Protein AF-A0A945CQQ1-F1 (afdb_monomer)

Mean predicted aligned error: 11.69 Å

Sequence (333 aa):
MLIALGGLFFISFFLCPADAQIVDIVPKFNDESRLVVLPVFFVPQDTDFTQEELRDAGELLRSHIGIAQAHYRTLLETDTFAAADKTDNEYRAQNANAYYAEIDPSEETDSAHRILKELFAWNSDDRVNSHFIYLTIYVRPSKNYEKGMELFGSGRPFNGVPNSGGGYVEMEYSSLTADHPYPFQSTLVHELGHAFGLAHVDCHGYDMDSNDSIMSYDLSHHSNGLEQSANPGSFAPEDYFTLSLNKRAFPDFEFADESHNPTAKPLDDVQKCFINPFSTFVGEFAHISGTGRVKEWRLGRRPGLSV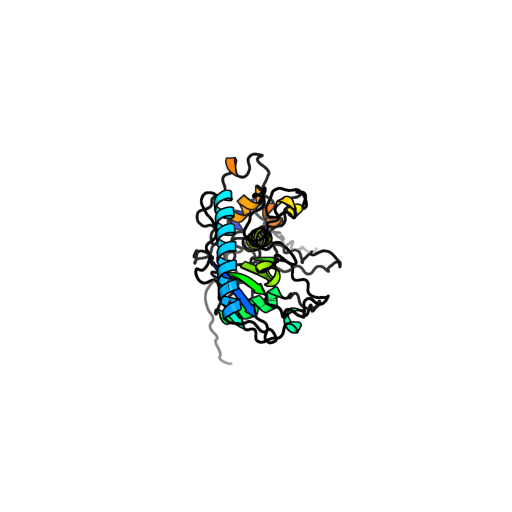APRFLWECLNSPSLSWFPSPATSIRT

pLDDT: mean 77.97, std 26.12, range [23.44, 98.88]

Radius of gyration: 23.39 Å; Cα contacts (8 Å, |Δi|>4): 565; chains: 1; bounding box: 96×53×70 Å

Secondary structure (DSSP, 8-state):
--------------PPPTT--HHHHS---S--PPPEEEEEEEE-TT----HHHHHHHHHHHHHHHHHHHHHHHHHHSS---EE-S---EEEE-SS-HHHHH---TTSS--HHHHHHHHHHHHHT--TTT--EEEEEEE---TT---TT-----EEEESSSSTTSS-EEEEEEHHHHHH--SS-HHHHHHHHHHHHHTPPPGGGGT--TTT-SBTTS--GGG--BTTBPPSS--B--HHHHHHHHH-TTT-TT----HHHH-TT----TTGGGGPPPPPPGGG-PPP--TTSPEEEPP--PPPTTS--PPPPEEE-------------------

Solvent-accessible surface area (backbone atoms only — not comparable to full-atom values): 19401 Å² total; per-residue (Å²): 137,87,84,79,86,81,77,84,78,79,78,78,79,77,71,74,72,96,70,75,49,74,77,55,59,45,48,72,62,96,72,67,62,63,30,26,39,37,37,30,39,38,30,26,56,76,34,87,78,53,74,65,57,44,47,57,50,15,54,53,49,47,53,44,50,52,52,41,37,51,50,44,25,65,76,58,67,66,27,43,66,46,63,50,94,64,39,59,39,74,44,78,40,93,49,41,60,69,68,51,68,50,74,47,90,90,49,89,44,54,43,66,46,58,50,51,38,50,52,23,63,72,68,76,47,47,56,69,78,30,51,37,25,40,39,31,33,42,46,72,46,92,86,63,83,52,94,87,68,82,77,63,76,43,37,31,16,34,57,9,50,33,42,34,36,26,20,38,28,40,37,45,43,49,12,72,76,67,39,40,96,45,36,34,44,38,47,50,47,30,23,49,40,18,21,49,28,45,47,54,39,49,77,79,71,44,58,42,62,74,34,58,28,45,48,31,65,28,71,62,26,52,23,58,68,92,42,75,28,99,44,61,51,48,73,45,48,68,44,47,48,47,45,37,57,9,40,30,48,25,69,66,32,76,70,47,59,75,80,52,31,73,82,68,69,87,68,91,60,55,76,80,43,45,42,72,43,62,52,62,89,55,45,74,82,75,86,52,67,76,39,38,59,85,46,86,47,93,65,86,79,71,91,89,61,100,66,75,68,66,70,55,78,46,74,72,90,74,95,76,85,86,85,86,80,86,81,91,80,89,82,88,134

Nearest PDB structures (foldseek):
  6z2p-assembly1_A  TM=5.101E-01  e=1.140E-04  Akkermansia muciniphila ATCC BAA-835
  7wr0-assembly1_A  TM=3.592E-01  e=6.837E+00  Homo sapiens

Foldseek 3Di:
DDDDDDDDDPPPPPDDPPDCDPLLAFFDDPDLAAAAAEAEEEAEQPGDDDPVNLVVLLVLVVLLVVLLQVVQCVQQVFGGFHYDPGRSHYDYDPHHPVVQLDDDVVDPDHSQLVVLLVVCVVVVHALAAASYAYAYAYEDHPVPPDPRDDDDWAKARAALAAQGGFIYIYDYPCCSVPVPPHNPNLSVSQRVLRRRFDFACVLVVDDQQDAQASSHVPCQLGADRSGTGPRVGHHALLSLVRNCSNCSGTVRGHRDCVPRPVVPDDNRCSSQRRGHHRDCSSHDDDPRPSWADWDFDDDDDDPDDPDDGGTDTDDDDDDDPDDDDDDDDDDDD

Structure (mmCIF, N/CA/C/O backbone):
data_AF-A0A945CQQ1-F1
#
_entry.id   AF-A0A945CQQ1-F1
#
loop_
_atom_site.group_PDB
_atom_site.id
_atom_site.type_symbol
_atom_site.label_atom_id
_atom_site.label_alt_id
_atom_site.label_comp_id
_atom_site.label_asym_id
_atom_site.label_entity_id
_atom_site.label_seq_id
_atom_site.pdbx_PDB_ins_code
_atom_site.Cartn_x
_atom_site.Cartn_y
_atom_site.Cartn_z
_atom_site.occupancy
_atom_site.B_iso_or_equiv
_atom_site.auth_seq_id
_atom_site.auth_comp_id
_atom_site.auth_asym_id
_atom_site.auth_atom_id
_atom_site.pdbx_PDB_model_num
ATOM 1 N N . MET A 1 1 ? 73.181 -6.486 24.348 1.00 35.12 1 MET A N 1
ATOM 2 C CA . MET A 1 1 ? 72.681 -6.475 22.959 1.00 35.12 1 MET A CA 1
ATOM 3 C C . MET A 1 1 ? 71.366 -7.242 22.965 1.00 35.12 1 MET A C 1
ATOM 5 O O . MET A 1 1 ? 71.394 -8.458 23.086 1.00 35.12 1 MET A O 1
ATOM 9 N N . LEU A 1 2 ? 70.239 -6.525 23.041 1.00 27.27 2 LEU A N 1
ATOM 10 C CA . LEU A 1 2 ? 68.889 -7.099 23.102 1.00 27.27 2 LEU A CA 1
ATOM 11 C C . LEU A 1 2 ? 68.492 -7.612 21.711 1.00 27.27 2 LEU A C 1
ATOM 13 O O . LEU A 1 2 ? 68.600 -6.867 20.741 1.00 27.27 2 LEU A O 1
ATOM 17 N N . ILE A 1 3 ? 68.013 -8.852 21.628 1.00 30.64 3 ILE A N 1
ATOM 18 C CA . ILE A 1 3 ? 67.380 -9.404 20.427 1.00 30.64 3 ILE A CA 1
ATOM 19 C C . ILE A 1 3 ? 65.873 -9.191 20.584 1.00 30.64 3 ILE A C 1
ATOM 21 O O . ILE A 1 3 ? 65.252 -9.756 21.482 1.00 30.64 3 ILE A O 1
ATOM 25 N N . ALA A 1 4 ? 65.308 -8.323 19.747 1.00 29.38 4 ALA A N 1
ATOM 26 C CA . ALA A 1 4 ? 63.879 -8.055 19.682 1.00 29.38 4 ALA A CA 1
ATOM 27 C C . ALA A 1 4 ? 63.169 -9.154 18.874 1.00 29.38 4 ALA A C 1
ATOM 29 O O . ALA A 1 4 ? 63.526 -9.426 17.728 1.00 29.38 4 ALA A O 1
ATOM 30 N N . LEU A 1 5 ? 62.154 -9.770 19.481 1.00 34.09 5 LEU A N 1
ATOM 31 C CA . LEU A 1 5 ? 61.174 -10.635 18.825 1.00 34.09 5 LEU A CA 1
ATOM 32 C C . LEU A 1 5 ? 60.220 -9.760 17.996 1.00 34.09 5 LEU A C 1
ATOM 34 O O . LEU A 1 5 ? 59.325 -9.121 18.542 1.00 34.09 5 LEU A O 1
ATOM 38 N N . GLY A 1 6 ? 60.429 -9.712 16.680 1.00 27.70 6 GLY A N 1
ATOM 39 C CA . GLY A 1 6 ? 59.493 -9.105 15.735 1.00 27.70 6 GLY A CA 1
ATOM 40 C C . GLY A 1 6 ? 58.373 -10.083 15.392 1.00 27.70 6 GLY A C 1
ATOM 41 O O . GLY A 1 6 ? 58.557 -10.961 14.553 1.00 27.70 6 GLY A O 1
ATOM 42 N N . GLY A 1 7 ? 57.222 -9.947 16.052 1.00 29.72 7 GLY A N 1
ATOM 43 C CA . GLY A 1 7 ? 55.993 -10.629 15.658 1.00 29.72 7 GLY A CA 1
ATOM 44 C C . GLY A 1 7 ? 55.472 -10.063 14.336 1.00 29.72 7 GLY A C 1
ATOM 45 O O . GLY A 1 7 ? 55.196 -8.868 14.239 1.00 29.72 7 GLY A O 1
ATOM 46 N N . LEU A 1 8 ? 55.338 -10.919 13.321 1.00 30.30 8 LEU A N 1
ATOM 47 C CA . LEU A 1 8 ? 54.587 -10.605 12.110 1.00 30.30 8 LEU A CA 1
ATOM 48 C C . LEU A 1 8 ? 53.100 -10.485 12.471 1.00 30.30 8 LEU A C 1
ATOM 50 O O . LEU A 1 8 ? 52.420 -11.487 12.683 1.00 30.30 8 LEU A O 1
ATOM 54 N N . PHE A 1 9 ? 52.589 -9.256 12.511 1.00 28.38 9 PHE A N 1
ATOM 55 C CA . PHE A 1 9 ? 51.159 -9.003 12.390 1.00 28.38 9 PHE A CA 1
ATOM 56 C C . PHE A 1 9 ? 50.743 -9.299 10.944 1.00 28.38 9 PHE A C 1
ATOM 58 O O . PHE A 1 9 ? 50.959 -8.485 10.048 1.00 28.38 9 PHE A O 1
ATOM 65 N N . PHE A 1 10 ? 50.142 -10.464 10.707 1.00 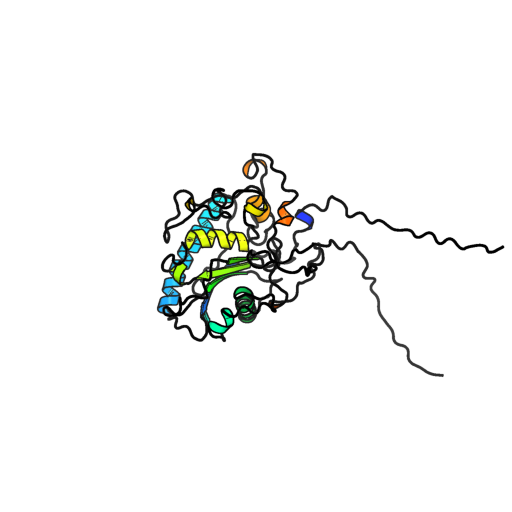26.94 10 PHE A N 1
ATOM 66 C CA . PHE A 1 10 ? 49.324 -10.671 9.516 1.00 26.94 10 PHE A CA 1
ATOM 67 C C . PHE A 1 10 ? 48.027 -9.879 9.696 1.00 26.94 10 PHE A C 1
ATOM 69 O O . PHE A 1 10 ? 47.063 -10.363 10.287 1.00 26.94 10 PHE A O 1
ATOM 76 N N . ILE A 1 11 ? 48.003 -8.641 9.202 1.00 27.98 11 ILE A N 1
ATOM 77 C CA . ILE A 1 11 ? 46.744 -7.945 8.935 1.00 27.98 11 ILE A CA 1
ATOM 78 C C . ILE A 1 11 ? 46.139 -8.648 7.721 1.00 27.98 11 ILE A C 1
ATOM 80 O O . ILE A 1 11 ? 46.520 -8.387 6.582 1.00 27.98 11 ILE A O 1
ATOM 84 N N . SER A 1 12 ? 45.238 -9.597 7.971 1.00 25.27 12 SER A N 1
ATOM 85 C CA . SER A 1 12 ? 44.385 -10.135 6.916 1.00 25.27 12 SER A CA 1
ATOM 86 C C . SER A 1 12 ? 43.401 -9.038 6.525 1.00 25.27 12 SER A C 1
ATOM 88 O O . SER A 1 12 ? 42.388 -8.837 7.191 1.00 25.27 12 SER A O 1
ATOM 90 N N . PHE A 1 13 ? 43.713 -8.300 5.461 1.00 26.33 13 PHE A N 1
ATOM 91 C CA . PHE A 1 13 ? 42.703 -7.559 4.718 1.00 26.33 13 PHE A CA 1
ATOM 92 C C . PHE A 1 13 ? 41.807 -8.591 4.031 1.00 26.33 13 PHE A C 1
ATOM 94 O O . PHE A 1 13 ? 42.088 -9.028 2.918 1.00 26.33 13 PHE A O 1
ATOM 101 N N . PHE A 1 14 ? 40.741 -9.016 4.706 1.00 28.33 14 PHE A N 1
ATOM 102 C CA . PHE A 1 14 ? 39.614 -9.610 4.004 1.00 28.33 14 PHE A CA 1
ATOM 103 C C . PHE A 1 14 ? 38.892 -8.469 3.295 1.00 28.33 14 PHE A C 1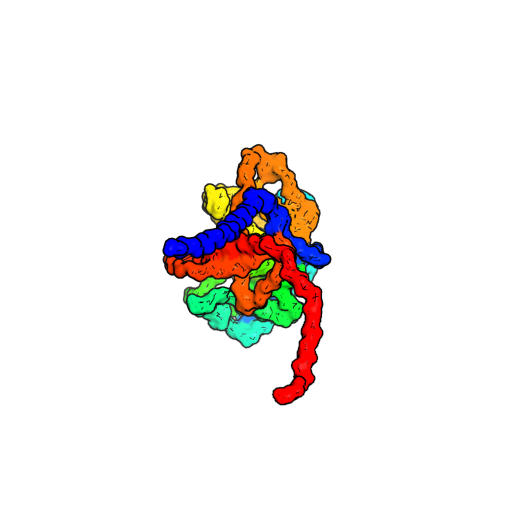
ATOM 105 O O . PHE A 1 14 ? 38.061 -7.772 3.873 1.00 28.33 14 PHE A O 1
ATOM 112 N N . LEU A 1 15 ? 39.297 -8.237 2.047 1.00 28.78 15 LEU A N 1
ATOM 113 C CA . LEU A 1 15 ? 38.503 -7.492 1.085 1.00 28.78 15 LEU A CA 1
ATOM 114 C C . LEU A 1 15 ? 37.118 -8.146 1.042 1.00 28.78 15 LEU A C 1
ATOM 116 O O . LEU A 1 15 ? 37.005 -9.356 0.836 1.00 28.78 15 LEU A O 1
ATOM 120 N N . CYS A 1 16 ? 36.074 -7.345 1.254 1.00 29.91 16 CYS A N 1
ATOM 121 C CA . CYS A 1 16 ? 34.746 -7.701 0.776 1.00 29.91 16 CYS A CA 1
ATOM 122 C C . CYS A 1 16 ? 34.906 -8.050 -0.714 1.00 29.91 16 CYS A C 1
ATOM 124 O O . CYS A 1 16 ? 35.563 -7.267 -1.413 1.00 29.91 16 CYS A O 1
ATOM 126 N N . PRO A 1 17 ? 34.404 -9.188 -1.225 1.00 34.38 17 PRO A N 1
ATOM 127 C CA . PRO A 1 17 ? 34.289 -9.310 -2.666 1.00 34.38 17 PRO A CA 1
ATOM 128 C C . PRO A 1 17 ? 33.435 -8.124 -3.115 1.00 34.38 17 PRO A C 1
ATOM 130 O O . PRO A 1 17 ? 32.321 -7.942 -2.630 1.00 34.38 17 PRO A O 1
ATOM 133 N N . ALA A 1 18 ? 33.966 -7.299 -4.012 1.00 39.03 18 ALA A N 1
ATOM 134 C CA . ALA A 1 18 ? 33.245 -6.184 -4.623 1.00 39.03 18 ALA A CA 1
ATOM 135 C C . ALA A 1 18 ? 32.062 -6.652 -5.509 1.00 39.03 18 ALA A C 1
ATOM 137 O O . ALA A 1 18 ? 31.503 -5.852 -6.245 1.00 39.03 18 ALA A O 1
ATOM 138 N N . ASP A 1 19 ? 31.686 -7.931 -5.399 1.00 39.53 19 ASP A N 1
ATOM 139 C CA . ASP A 1 19 ? 30.802 -8.692 -6.276 1.00 39.53 19 ASP A CA 1
ATOM 140 C C . ASP A 1 19 ? 29.730 -9.461 -5.478 1.00 39.53 19 ASP A C 1
ATOM 142 O O . ASP A 1 19 ? 29.289 -10.524 -5.910 1.00 39.53 19 ASP A O 1
ATOM 146 N N . ALA A 1 20 ? 29.316 -8.991 -4.292 1.00 41.91 20 ALA A N 1
ATOM 147 C CA . ALA A 1 20 ? 28.045 -9.476 -3.749 1.00 41.91 20 ALA A CA 1
ATOM 148 C C . ALA A 1 20 ? 26.948 -9.011 -4.717 1.00 41.91 20 ALA A C 1
ATOM 150 O O . ALA A 1 20 ? 26.662 -7.815 -4.796 1.00 41.91 20 ALA A O 1
ATOM 151 N N . GLN A 1 21 ? 26.407 -9.930 -5.519 1.00 50.44 21 GLN A N 1
ATOM 152 C CA . GLN A 1 21 ? 25.348 -9.589 -6.460 1.00 50.44 21 GLN A CA 1
ATOM 153 C C . GLN A 1 21 ? 24.098 -9.219 -5.658 1.00 50.44 21 GLN A C 1
ATOM 155 O O . GLN A 1 21 ? 23.870 -9.761 -4.581 1.00 50.44 21 GLN A O 1
ATOM 160 N N . ILE A 1 22 ? 23.266 -8.311 -6.170 1.00 52.69 22 ILE A N 1
ATOM 161 C CA . ILE A 1 22 ? 22.058 -7.835 -5.466 1.00 52.69 22 ILE A CA 1
ATOM 162 C C . ILE A 1 22 ? 21.159 -9.009 -5.025 1.00 52.69 22 ILE A C 1
ATOM 164 O O . ILE A 1 22 ? 20.565 -8.981 -3.948 1.00 52.69 22 ILE A O 1
ATOM 168 N N . VAL A 1 23 ? 21.143 -10.088 -5.814 1.00 53.94 23 VAL A N 1
ATOM 169 C CA . VAL A 1 23 ? 20.418 -11.340 -5.540 1.00 53.94 23 VAL A CA 1
ATOM 170 C C . VAL A 1 23 ? 20.901 -12.049 -4.263 1.00 53.94 23 VAL A C 1
ATOM 172 O O . VAL A 1 23 ? 20.126 -12.762 -3.630 1.00 53.94 23 VAL A O 1
ATOM 175 N N . ASP A 1 24 ? 22.149 -11.832 -3.845 1.00 55.47 24 ASP A N 1
ATOM 176 C CA . ASP A 1 24 ? 22.725 -12.410 -2.625 1.00 55.47 24 ASP A CA 1
ATOM 177 C C . ASP A 1 24 ? 22.324 -11.638 -1.353 1.00 55.47 24 ASP A C 1
ATOM 179 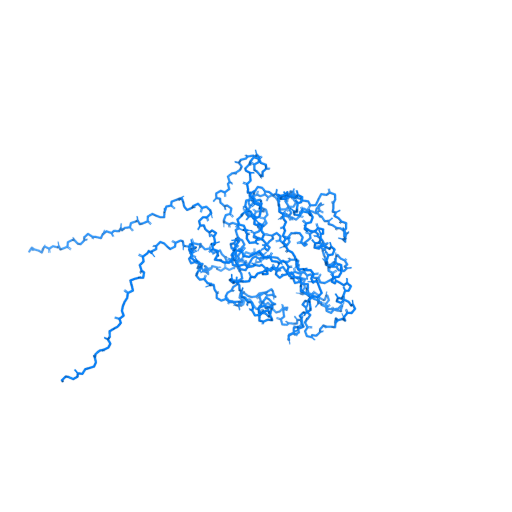O O . ASP A 1 24 ? 22.482 -12.154 -0.248 1.00 55.47 24 ASP A O 1
ATOM 183 N N . ILE A 1 25 ? 21.796 -10.413 -1.489 1.00 58.38 25 ILE A N 1
ATOM 184 C CA . ILE A 1 25 ? 21.379 -9.552 -0.365 1.00 58.38 25 ILE A CA 1
ATOM 185 C C . ILE A 1 25 ? 19.919 -9.817 0.023 1.00 58.38 25 ILE A C 1
ATOM 187 O O . ILE A 1 25 ? 19.518 -9.553 1.157 1.00 58.38 25 ILE A O 1
ATOM 191 N N . VAL A 1 26 ? 19.121 -10.358 -0.898 1.00 65.38 26 VAL A N 1
ATOM 192 C CA . VAL A 1 26 ? 17.709 -10.657 -0.658 1.00 65.38 26 VAL A CA 1
ATOM 193 C C . VAL A 1 26 ? 17.588 -11.942 0.167 1.00 65.38 26 VAL A C 1
ATOM 195 O O . VAL A 1 26 ? 18.058 -13.001 -0.260 1.00 65.38 26 VAL A O 1
ATOM 198 N N . PRO A 1 27 ? 16.934 -11.892 1.341 1.00 64.88 27 PRO A N 1
ATOM 199 C CA . PRO A 1 27 ? 16.578 -13.079 2.102 1.00 64.88 27 PRO A CA 1
ATOM 200 C C . PRO A 1 27 ? 15.936 -14.191 1.274 1.00 64.88 27 PRO A C 1
ATOM 202 O O . PRO A 1 27 ? 14.961 -13.967 0.551 1.00 64.88 27 PRO A O 1
ATOM 205 N N . LYS A 1 28 ? 16.421 -15.418 1.476 1.00 63.59 28 LYS A N 1
ATOM 206 C CA . LYS A 1 28 ? 15.726 -16.636 1.051 1.00 63.59 28 LYS A CA 1
ATOM 207 C C . LYS A 1 28 ? 15.036 -17.242 2.265 1.00 63.59 28 LYS A C 1
ATOM 209 O O . LYS A 1 28 ? 15.704 -17.635 3.223 1.00 63.59 28 LYS A O 1
ATOM 214 N N . PHE A 1 29 ? 13.709 -17.287 2.239 1.00 63.38 29 PHE A N 1
ATOM 215 C CA . PHE A 1 29 ? 12.914 -17.931 3.280 1.00 63.38 29 PHE A CA 1
ATOM 216 C C . PHE A 1 29 ? 12.628 -19.378 2.890 1.00 63.38 29 PHE A C 1
ATOM 218 O O . PHE A 1 29 ? 12.441 -19.685 1.720 1.00 63.38 29 PHE A O 1
ATOM 225 N N . ASN A 1 30 ? 12.578 -20.270 3.882 1.00 55.62 30 ASN A N 1
ATOM 226 C CA . ASN A 1 30 ? 12.144 -21.654 3.655 1.00 55.62 30 ASN A CA 1
ATOM 227 C C . ASN A 1 30 ? 10.643 -21.737 3.332 1.00 55.62 30 ASN A C 1
ATOM 229 O O . ASN A 1 30 ? 10.194 -22.725 2.759 1.00 55.62 30 ASN A O 1
ATOM 233 N N . ASP A 1 31 ? 9.883 -20.719 3.742 1.00 66.88 31 ASP A N 1
ATOM 234 C CA . ASP A 1 31 ? 8.474 -20.549 3.425 1.00 66.88 31 ASP A CA 1
ATOM 235 C C . ASP A 1 31 ? 8.324 -19.430 2.387 1.00 66.88 31 ASP A C 1
ATOM 237 O O . ASP A 1 31 ? 8.384 -18.240 2.701 1.00 66.88 31 ASP A O 1
ATOM 241 N N . GLU A 1 32 ? 8.175 -19.837 1.129 1.00 68.69 32 GLU A N 1
ATOM 242 C CA . GLU A 1 32 ? 7.969 -18.951 -0.022 1.00 68.69 32 GLU A CA 1
ATOM 243 C C . GLU A 1 32 ? 6.479 -18.708 -0.299 1.00 68.69 32 GLU A C 1
ATOM 245 O O . GLU A 1 32 ? 6.093 -18.324 -1.403 1.00 68.69 32 GLU A O 1
ATOM 250 N N . SER A 1 33 ? 5.611 -18.952 0.685 1.00 84.88 33 SER A N 1
ATOM 251 C CA . SER A 1 33 ? 4.197 -18.625 0.547 1.00 84.88 33 SER A CA 1
ATOM 252 C C . SER A 1 33 ? 4.005 -17.157 0.181 1.00 84.88 33 SER A C 1
ATOM 254 O O . SER A 1 33 ? 4.664 -16.240 0.692 1.00 84.88 33 SER A O 1
ATOM 256 N N . ARG A 1 34 ? 3.062 -16.971 -0.739 1.00 93.56 34 ARG A N 1
ATOM 257 C CA . ARG A 1 34 ? 2.733 -15.677 -1.304 1.00 93.56 34 ARG A CA 1
ATOM 258 C C . ARG A 1 34 ? 2.162 -14.756 -0.228 1.00 93.56 34 ARG A C 1
ATOM 260 O O . ARG A 1 34 ? 1.261 -15.156 0.508 1.00 93.56 34 ARG A O 1
ATOM 267 N N . LEU A 1 35 ? 2.662 -13.525 -0.173 1.00 95.62 35 LEU A N 1
ATOM 268 C CA . LEU A 1 35 ? 2.091 -12.463 0.644 1.00 95.62 35 LEU A CA 1
ATOM 269 C C . LEU A 1 35 ? 0.683 -12.133 0.161 1.00 95.62 35 LEU A C 1
ATOM 271 O O . LEU A 1 35 ? 0.420 -12.048 -1.040 1.00 95.62 35 LEU A O 1
ATOM 275 N N . VAL A 1 36 ? -0.201 -11.888 1.117 1.00 97.62 36 VAL A N 1
ATOM 276 C CA . VAL A 1 36 ? -1.581 -11.484 0.882 1.00 97.62 36 VAL A CA 1
ATOM 277 C C . VAL A 1 36 ? -1.788 -10.101 1.480 1.00 97.62 36 VAL A C 1
ATOM 279 O O . VAL A 1 36 ? -1.543 -9.886 2.667 1.00 97.62 36 VAL A O 1
ATOM 282 N N . VAL A 1 37 ? -2.267 -9.158 0.673 1.00 98.69 37 VAL A N 1
ATOM 283 C CA . VAL A 1 37 ? -2.772 -7.880 1.179 1.00 98.69 37 VAL A CA 1
ATOM 284 C C . VAL A 1 37 ? -4.016 -8.170 2.016 1.00 98.69 37 VAL A C 1
ATOM 286 O O . VAL A 1 37 ? -5.029 -8.632 1.487 1.00 98.69 37 VAL A O 1
ATOM 289 N N . LEU A 1 38 ? -3.916 -7.941 3.325 1.00 98.56 38 LEU A N 1
ATOM 290 C CA . LEU A 1 38 ? -4.963 -8.161 4.314 1.00 98.56 38 LEU A CA 1
ATOM 291 C C . LEU A 1 38 ? -5.566 -6.807 4.709 1.00 98.56 38 LEU A C 1
ATOM 293 O O . LEU A 1 38 ? -4.924 -6.056 5.448 1.00 98.56 38 LEU A O 1
ATOM 297 N N . PRO A 1 39 ? -6.783 -6.483 4.245 1.00 98.50 39 PRO A N 1
ATOM 298 C CA . PRO A 1 39 ? -7.446 -5.243 4.616 1.00 98.50 39 PRO A CA 1
ATOM 299 C C . PRO A 1 39 ? -7.961 -5.324 6.049 1.00 98.50 39 PRO A C 1
ATOM 301 O O . PRO A 1 39 ? -8.610 -6.312 6.410 1.00 98.50 39 PRO A O 1
ATOM 304 N N . VAL A 1 40 ? -7.694 -4.293 6.848 1.00 98.62 40 VAL A N 1
ATOM 305 C CA . VAL A 1 40 ? -8.123 -4.191 8.246 1.00 98.62 40 VAL A CA 1
ATOM 306 C C . VAL A 1 40 ? -8.626 -2.780 8.530 1.00 98.62 40 VAL A C 1
ATOM 308 O O . VAL A 1 40 ? -7.876 -1.815 8.422 1.00 98.62 40 VAL A O 1
ATOM 311 N N . PHE A 1 41 ? -9.880 -2.654 8.953 1.00 98.38 41 PHE A N 1
ATOM 312 C CA . PHE A 1 41 ? -10.405 -1.433 9.555 1.00 98.38 41 PHE A CA 1
ATOM 313 C C . PHE A 1 41 ? -9.955 -1.374 11.012 1.00 98.38 41 PHE A C 1
ATOM 315 O O . PHE A 1 41 ? -10.419 -2.151 11.853 1.00 98.38 41 PHE A O 1
ATOM 322 N N . PHE A 1 42 ? -9.024 -0.469 11.299 1.00 97.69 42 PHE A N 1
ATOM 323 C CA . PHE A 1 42 ? -8.511 -0.233 12.641 1.00 97.69 42 PHE A CA 1
ATOM 324 C C . PHE A 1 42 ? -9.358 0.840 13.317 1.00 97.69 42 PHE A C 1
ATOM 326 O O . PHE A 1 42 ? -9.362 1.998 12.898 1.00 97.69 42 PHE A O 1
ATOM 333 N N . VAL A 1 43 ? -10.087 0.444 14.359 1.00 96.56 43 VAL A N 1
ATOM 334 C CA . VAL A 1 43 ? -11.070 1.285 15.046 1.00 96.56 43 VAL A CA 1
ATOM 335 C C . VAL A 1 43 ? -10.579 1.559 16.469 1.00 96.56 43 VAL A C 1
ATOM 337 O O . VAL A 1 43 ? -10.657 0.661 17.312 1.00 96.56 43 VAL A O 1
ATOM 340 N N . PRO A 1 44 ? -10.074 2.768 16.772 1.00 94.88 44 PRO A N 1
ATOM 341 C CA . PRO A 1 44 ? -9.683 3.151 18.125 1.00 94.88 44 PRO A CA 1
ATOM 342 C C . PRO A 1 44 ? -10.840 3.028 19.120 1.00 94.88 44 PRO A C 1
ATOM 344 O O . PRO A 1 44 ? -12.009 3.162 18.760 1.00 94.88 44 PRO A O 1
ATOM 347 N N . GLN A 1 45 ? -10.512 2.826 20.396 1.00 94.69 45 GLN A N 1
ATOM 348 C CA . GLN A 1 45 ? -11.482 2.558 21.466 1.00 94.69 45 GLN A CA 1
ATOM 349 C C . GLN A 1 45 ? -12.592 3.618 21.576 1.00 94.69 45 GLN A C 1
ATOM 351 O O . GLN A 1 45 ? -13.730 3.300 21.916 1.00 94.69 45 GLN A O 1
ATOM 356 N N . ASP A 1 46 ? -12.249 4.880 21.324 1.00 91.88 46 ASP A N 1
ATOM 357 C CA . ASP A 1 46 ? -13.126 6.049 21.415 1.00 91.88 46 ASP A CA 1
ATOM 358 C C . ASP A 1 46 ? -13.804 6.405 20.081 1.00 91.88 46 ASP A C 1
ATOM 360 O O . ASP A 1 46 ? -14.319 7.513 19.926 1.00 91.88 46 ASP A O 1
ATOM 364 N N . THR A 1 47 ? -13.789 5.487 19.111 1.00 91.88 47 THR A N 1
ATOM 365 C CA . THR A 1 47 ? -14.376 5.690 17.785 1.00 91.88 47 THR A CA 1
ATOM 366 C C . THR A 1 47 ? -15.608 4.818 17.590 1.00 91.88 47 THR A C 1
ATOM 368 O O . THR A 1 47 ? -15.552 3.589 17.653 1.00 91.88 47 THR A O 1
ATOM 371 N N . ASP A 1 48 ? -16.729 5.475 17.303 1.00 91.38 48 ASP A N 1
ATOM 372 C CA . ASP A 1 48 ? -17.937 4.799 16.853 1.00 91.38 48 ASP A CA 1
ATOM 373 C C . ASP A 1 48 ? -17.766 4.372 15.392 1.00 91.38 48 ASP A C 1
ATOM 375 O O . ASP A 1 48 ? -17.442 5.184 14.527 1.00 91.38 48 ASP A O 1
ATOM 379 N N . PHE A 1 49 ? -17.995 3.087 15.131 1.00 94.31 49 PHE A N 1
ATOM 380 C CA . PHE A 1 49 ? -18.005 2.514 13.790 1.00 94.31 49 PHE A CA 1
ATOM 381 C C . PHE A 1 49 ? -19.004 1.364 13.768 1.00 94.31 49 PHE A C 1
ATOM 383 O O . PHE A 1 49 ? -18.865 0.389 14.520 1.00 94.31 49 PHE A O 1
ATOM 390 N N . THR A 1 50 ? -20.076 1.525 13.001 1.00 95.25 50 THR A N 1
ATOM 391 C CA . THR A 1 50 ? -21.172 0.558 12.948 1.00 95.25 50 THR A CA 1
ATOM 392 C C . THR A 1 50 ? -20.845 -0.599 12.008 1.00 95.25 50 THR A C 1
ATOM 394 O O . THR A 1 50 ? -20.013 -0.497 11.112 1.00 95.25 50 THR A O 1
ATOM 397 N N . GLN A 1 51 ? -21.538 -1.725 12.184 1.00 95.94 51 GLN A N 1
ATOM 398 C CA . GLN A 1 51 ? -21.379 -2.879 11.290 1.00 95.94 51 GLN A CA 1
ATOM 399 C C . GLN A 1 51 ? -21.898 -2.606 9.868 1.00 95.94 51 GLN A C 1
ATOM 401 O O . GLN A 1 51 ? -21.474 -3.262 8.924 1.00 95.94 51 GLN A O 1
ATOM 406 N N . GLU A 1 52 ? -22.822 -1.654 9.712 1.00 95.88 52 GLU A N 1
ATOM 407 C CA . GLU A 1 52 ? -23.290 -1.200 8.401 1.00 95.88 52 GLU A CA 1
ATOM 408 C C . GLU A 1 52 ? -22.199 -0.403 7.681 1.00 95.88 52 GLU A C 1
ATOM 410 O O . GLU A 1 52 ? -21.846 -0.756 6.560 1.00 95.88 52 GLU A O 1
ATOM 415 N N . GLU A 1 53 ? -21.584 0.571 8.361 1.00 95.81 53 GLU A N 1
ATOM 416 C CA . GLU A 1 53 ? -20.449 1.330 7.817 1.00 95.81 53 GLU A CA 1
ATOM 417 C C . GLU A 1 53 ? -19.263 0.422 7.471 1.00 95.81 53 GLU A C 1
ATOM 419 O O . GLU A 1 53 ? -18.696 0.547 6.389 1.00 95.81 53 GLU A O 1
ATOM 424 N N . LEU A 1 54 ? -18.923 -0.535 8.345 1.00 97.25 54 LEU A N 1
ATOM 425 C CA . LEU A 1 54 ? -17.865 -1.519 8.095 1.00 97.25 54 LEU A CA 1
ATOM 426 C C . LEU A 1 54 ? -18.117 -2.324 6.815 1.00 97.25 54 LEU A C 1
ATOM 428 O O . LEU A 1 54 ? -17.204 -2.505 6.010 1.00 97.25 54 LEU A O 1
ATOM 432 N N . ARG A 1 55 ? -19.345 -2.818 6.627 1.00 97.12 55 ARG A N 1
ATOM 433 C CA . ARG A 1 55 ? -19.706 -3.616 5.451 1.00 97.12 55 ARG A CA 1
ATOM 434 C C . ARG A 1 55 ? -19.606 -2.782 4.178 1.00 97.12 55 ARG A C 1
ATOM 436 O O . ARG A 1 55 ? -18.947 -3.203 3.230 1.00 97.12 55 ARG A O 1
ATOM 443 N N . ASP A 1 56 ? -20.230 -1.609 4.169 1.00 97.12 56 ASP A N 1
ATOM 444 C CA . ASP A 1 56 ? -20.295 -0.754 2.984 1.00 97.12 56 ASP A CA 1
ATOM 445 C C . ASP A 1 56 ? -18.888 -0.250 2.600 1.00 97.12 56 ASP A C 1
ATOM 447 O O . ASP A 1 56 ? -18.497 -0.286 1.431 1.00 97.12 56 ASP A O 1
ATOM 451 N N . ALA A 1 57 ? -18.069 0.117 3.590 1.00 97.69 57 ALA A N 1
ATOM 452 C CA . ALA A 1 57 ? -16.674 0.477 3.366 1.00 97.69 57 ALA A CA 1
ATOM 453 C C . ALA A 1 57 ? -15.818 -0.714 2.917 1.00 97.69 57 ALA A C 1
ATOM 455 O O . ALA A 1 57 ? -14.941 -0.552 2.070 1.00 97.69 57 ALA A O 1
ATOM 456 N N . GLY A 1 58 ? -16.068 -1.916 3.441 1.00 98.38 58 GLY A N 1
ATOM 457 C CA . GLY A 1 58 ? -15.397 -3.140 3.006 1.00 98.38 58 GLY A CA 1
ATOM 458 C C . GLY A 1 58 ? -15.676 -3.476 1.538 1.00 98.38 58 GLY A C 1
ATOM 459 O O . GLY A 1 58 ? -14.771 -3.920 0.825 1.00 98.38 58 GLY A O 1
ATOM 460 N N . GLU A 1 59 ? -16.896 -3.239 1.051 1.00 98.31 59 GLU A N 1
ATOM 461 C CA . GLU A 1 59 ? -17.256 -3.396 -0.366 1.00 98.31 59 GLU A CA 1
ATOM 462 C C . GLU A 1 59 ? -16.573 -2.350 -1.258 1.00 98.31 59 GLU A C 1
ATOM 464 O O . GLU A 1 59 ? -16.048 -2.686 -2.328 1.00 98.31 59 GLU A O 1
ATOM 469 N N . LEU A 1 60 ? -16.515 -1.097 -0.800 1.00 98.56 60 LEU A N 1
ATOM 470 C CA . LEU A 1 60 ? -15.807 -0.029 -1.503 1.00 98.56 60 LEU A CA 1
ATOM 471 C C . LEU A 1 60 ? -14.302 -0.320 -1.585 1.00 98.56 60 LEU A C 1
ATOM 473 O O . LEU A 1 60 ? -13.715 -0.280 -2.667 1.00 98.56 60 LEU A O 1
ATOM 477 N N . LEU A 1 61 ? -13.692 -0.716 -0.467 1.00 98.75 61 LEU A N 1
ATOM 478 C CA . LEU A 1 61 ? -12.279 -1.079 -0.396 1.00 98.75 61 LEU A CA 1
ATOM 479 C C . LEU A 1 61 ? -11.946 -2.268 -1.303 1.00 98.75 61 LEU A C 1
ATOM 481 O O . LEU A 1 61 ? -10.923 -2.248 -1.985 1.00 98.75 61 LEU A O 1
ATOM 485 N N . ARG A 1 62 ? -12.828 -3.276 -1.383 1.00 98.69 62 ARG A N 1
ATOM 486 C CA . ARG A 1 62 ? -12.681 -4.390 -2.337 1.00 98.69 62 ARG A CA 1
ATOM 487 C C . ARG A 1 62 ? -12.576 -3.886 -3.775 1.00 98.69 62 ARG A C 1
ATOM 489 O O . ARG A 1 62 ? -11.753 -4.388 -4.539 1.00 98.69 62 ARG A O 1
ATOM 496 N N . SER A 1 63 ? -13.402 -2.909 -4.139 1.00 98.69 63 SER A N 1
ATOM 497 C CA . SER A 1 63 ? -13.412 -2.334 -5.487 1.00 98.69 63 SER A CA 1
ATOM 498 C C . SER A 1 63 ? -12.097 -1.608 -5.786 1.00 98.69 63 SER A C 1
ATOM 500 O O . SER A 1 63 ? -11.494 -1.850 -6.830 1.00 98.69 63 SER A O 1
ATOM 502 N N . HIS A 1 64 ? -11.596 -0.812 -4.837 1.00 98.81 64 HIS A N 1
ATOM 503 C CA . HIS A 1 64 ? -10.296 -0.143 -4.948 1.00 98.81 64 HIS A CA 1
ATOM 504 C C . HIS A 1 64 ? -9.119 -1.120 -5.073 1.00 98.81 64 HIS A C 1
ATOM 506 O O . HIS A 1 64 ? -8.263 -0.975 -5.950 1.00 98.81 64 HIS A O 1
ATOM 512 N N . ILE A 1 65 ? -9.102 -2.172 -4.249 1.00 98.88 65 ILE A N 1
ATOM 513 C CA . ILE A 1 65 ? -8.093 -3.236 -4.332 1.00 98.88 65 ILE A CA 1
ATOM 514 C C . ILE A 1 65 ? -8.130 -3.901 -5.709 1.00 98.88 65 ILE A C 1
ATOM 516 O O . ILE A 1 65 ? -7.078 -4.090 -6.314 1.00 98.88 65 ILE A O 1
ATOM 520 N N . GLY A 1 66 ? -9.318 -4.205 -6.240 1.00 98.75 66 GLY A N 1
ATOM 521 C CA . GLY A 1 66 ? -9.460 -4.792 -7.574 1.00 98.75 66 GLY A CA 1
ATOM 522 C C . GLY A 1 66 ? -8.897 -3.897 -8.683 1.00 98.75 66 GLY A C 1
ATOM 523 O O . GLY A 1 66 ? -8.219 -4.388 -9.587 1.00 98.75 66 GLY A O 1
ATOM 524 N N . ILE A 1 67 ? -9.114 -2.582 -8.593 1.00 98.75 67 ILE A N 1
ATOM 525 C CA . ILE A 1 67 ? -8.547 -1.604 -9.534 1.00 98.75 67 ILE A CA 1
ATOM 526 C C . ILE A 1 67 ? -7.019 -1.557 -9.407 1.00 98.75 67 ILE A C 1
ATOM 528 O O . ILE A 1 67 ? -6.323 -1.607 -10.421 1.00 98.75 67 ILE A O 1
ATOM 532 N N . ALA A 1 68 ? -6.486 -1.530 -8.182 1.00 98.75 68 ALA A N 1
ATOM 533 C CA . ALA A 1 68 ? -5.043 -1.544 -7.945 1.00 98.75 68 ALA A CA 1
ATOM 534 C C . ALA A 1 68 ? -4.401 -2.840 -8.472 1.00 98.75 68 ALA A C 1
ATOM 536 O O . ALA A 1 68 ? -3.396 -2.785 -9.177 1.00 98.75 68 ALA A O 1
ATOM 537 N N . GLN A 1 69 ? -5.011 -4.005 -8.223 1.00 98.62 69 GLN A N 1
ATOM 538 C CA . GLN A 1 69 ? -4.546 -5.284 -8.765 1.00 98.62 69 GLN A CA 1
ATOM 539 C C . GLN A 1 69 ? -4.529 -5.282 -10.296 1.00 98.62 69 GLN A C 1
ATOM 541 O O . GLN A 1 69 ? -3.570 -5.782 -10.889 1.00 98.62 69 GLN A O 1
ATOM 546 N N . ALA A 1 70 ? -5.559 -4.727 -10.942 1.00 98.62 70 ALA A N 1
ATOM 547 C CA . ALA A 1 70 ? -5.625 -4.620 -12.398 1.00 98.62 70 ALA A CA 1
ATOM 548 C C . ALA A 1 70 ? -4.549 -3.676 -12.961 1.00 98.62 70 ALA A C 1
ATOM 550 O O . ALA A 1 70 ? -3.954 -3.972 -13.999 1.00 98.62 70 ALA A O 1
ATOM 551 N N . HIS A 1 71 ? -4.262 -2.576 -12.263 1.00 98.56 71 HIS A N 1
ATOM 552 C CA . HIS A 1 71 ? -3.198 -1.651 -12.637 1.00 98.56 71 HIS A CA 1
ATOM 553 C C . HIS A 1 71 ? -1.814 -2.317 -12.537 1.00 98.56 71 HIS A C 1
ATOM 555 O O . HIS A 1 71 ? -1.112 -2.404 -13.542 1.00 98.56 71 HIS A O 1
ATOM 561 N N . TYR A 1 72 ? -1.478 -2.927 -11.393 1.00 98.75 72 TYR A N 1
ATOM 562 C CA . TYR A 1 72 ? -0.239 -3.708 -11.234 1.00 98.75 72 TYR A CA 1
ATOM 563 C C . TYR A 1 72 ? -0.127 -4.833 -12.269 1.00 98.75 72 TYR A C 1
ATOM 565 O O . TYR A 1 72 ? 0.940 -5.035 -12.837 1.00 98.75 72 TYR A O 1
ATOM 573 N N . ARG A 1 73 ? -1.233 -5.531 -12.565 1.00 98.50 73 ARG A N 1
ATOM 574 C CA . ARG A 1 73 ? -1.278 -6.572 -13.605 1.00 98.50 73 ARG A CA 1
ATOM 575 C C . ARG A 1 73 ? -0.940 -6.026 -14.987 1.00 98.50 73 ARG A C 1
ATOM 577 O O . ARG A 1 73 ? -0.309 -6.724 -15.770 1.00 98.50 73 ARG A O 1
ATOM 584 N N . THR A 1 74 ? -1.387 -4.812 -15.291 1.00 97.69 74 THR A N 1
ATOM 585 C CA . THR A 1 74 ? -1.110 -4.154 -16.572 1.00 97.69 74 THR A CA 1
ATOM 586 C C . THR A 1 74 ? 0.365 -3.783 -16.685 1.00 97.69 74 THR A C 1
ATOM 588 O O . THR A 1 74 ? 0.943 -3.981 -17.745 1.00 97.69 74 THR A O 1
ATOM 591 N N . LEU A 1 75 ? 0.974 -3.288 -15.603 1.00 97.75 75 LEU A N 1
ATOM 592 C CA . LEU A 1 75 ? 2.383 -2.891 -15.596 1.00 97.75 75 LEU A CA 1
ATOM 593 C C . LEU A 1 75 ? 3.340 -4.090 -15.579 1.00 97.75 75 LEU A C 1
ATOM 595 O O . LEU A 1 75 ? 4.341 -4.084 -16.281 1.00 97.75 75 LEU A O 1
ATOM 599 N N . LEU A 1 76 ? 3.047 -5.118 -14.781 1.00 98.12 76 LEU A N 1
ATOM 600 C CA . LEU A 1 76 ? 3.928 -6.281 -14.625 1.00 98.12 76 LEU A CA 1
ATOM 601 C C . LEU A 1 76 ? 3.697 -7.364 -15.683 1.00 98.12 76 LEU A C 1
ATOM 603 O O . LEU A 1 76 ? 4.562 -8.215 -15.860 1.00 98.12 76 LEU A O 1
ATOM 607 N N . GLU A 1 77 ? 2.534 -7.355 -16.343 1.00 96.12 77 GLU A N 1
ATOM 608 C CA . GLU A 1 77 ? 2.039 -8.311 -17.348 1.00 96.12 77 GLU A CA 1
ATOM 609 C C . GLU A 1 77 ? 1.874 -9.761 -16.847 1.00 96.12 77 GLU A C 1
ATOM 611 O O . GLU A 1 77 ? 0.809 -10.371 -16.997 1.00 96.12 77 GLU A O 1
ATOM 616 N N . THR A 1 78 ? 2.899 -10.328 -16.213 1.00 96.06 78 THR A N 1
ATOM 617 C CA . THR A 1 78 ? 2.948 -11.720 -15.756 1.00 96.06 78 THR A CA 1
ATOM 618 C C . THR A 1 78 ? 2.378 -11.916 -14.358 1.00 96.06 78 THR A C 1
ATOM 620 O O . THR A 1 78 ? 1.865 -12.998 -14.065 1.00 96.06 78 THR A O 1
ATOM 623 N N . ASP A 1 79 ? 2.370 -10.880 -13.511 1.00 97.94 79 ASP A N 1
ATOM 624 C CA . ASP A 1 79 ? 1.895 -10.990 -12.130 1.00 97.94 79 ASP A CA 1
ATOM 625 C C . ASP A 1 79 ? 1.114 -9.765 -11.615 1.00 97.94 79 ASP A C 1
ATOM 627 O O . ASP A 1 79 ? 0.951 -8.761 -12.294 1.00 97.94 79 ASP A O 1
ATOM 631 N N . THR A 1 80 ? 0.535 -9.884 -10.424 1.00 98.44 80 THR A N 1
ATOM 632 C CA . THR A 1 80 ? -0.019 -8.799 -9.597 1.00 98.44 80 THR A CA 1
ATOM 633 C C . THR A 1 80 ? 0.087 -9.224 -8.134 1.00 98.44 80 THR A C 1
ATOM 635 O O . THR A 1 80 ? 0.538 -10.324 -7.856 1.00 98.44 80 THR A O 1
ATOM 638 N N . PHE A 1 81 ? -0.312 -8.420 -7.160 1.00 98.38 81 PHE A N 1
ATOM 639 C CA . PHE A 1 81 ? -0.296 -8.873 -5.767 1.00 98.38 81 PHE A CA 1
ATOM 640 C C . PHE A 1 81 ? -1.527 -9.732 -5.436 1.00 98.38 81 PHE A C 1
ATOM 642 O O . PHE A 1 81 ? -2.584 -9.588 -6.056 1.00 98.38 81 PHE A O 1
ATOM 649 N N . ALA A 1 82 ? -1.418 -10.622 -4.445 1.00 98.25 82 ALA A N 1
ATOM 650 C CA . ALA A 1 82 ? -2.580 -11.328 -3.902 1.00 98.25 82 ALA A CA 1
ATOM 651 C C . ALA A 1 82 ? -3.268 -10.486 -2.818 1.00 98.25 82 ALA A C 1
ATOM 653 O O . ALA A 1 82 ? -2.611 -9.747 -2.088 1.00 98.25 82 ALA A O 1
ATOM 654 N N . ALA A 1 83 ? -4.586 -10.619 -2.691 1.00 98.25 83 ALA A N 1
ATOM 655 C CA . ALA A 1 83 ? -5.389 -9.931 -1.686 1.00 98.25 83 ALA A CA 1
ATOM 656 C C . ALA A 1 83 ? -6.375 -10.906 -1.036 1.00 98.25 83 ALA A C 1
ATOM 658 O O . ALA A 1 83 ? -6.789 -11.883 -1.661 1.00 98.25 83 ALA A O 1
ATOM 659 N N . ALA A 1 84 ? -6.725 -10.658 0.224 1.00 97.44 84 ALA A N 1
ATOM 660 C CA . ALA A 1 84 ? -7.700 -11.470 0.938 1.00 97.44 84 ALA A CA 1
ATOM 661 C C . ALA A 1 84 ? -9.120 -11.227 0.393 1.00 97.44 84 ALA A C 1
ATOM 663 O O . ALA A 1 84 ? -9.517 -10.085 0.170 1.00 97.44 84 ALA A O 1
ATOM 664 N N . ASP A 1 85 ? -9.920 -12.291 0.253 1.00 94.38 85 ASP A N 1
ATOM 665 C CA . ASP A 1 85 ? -11.321 -12.188 -0.202 1.00 94.38 85 ASP A CA 1
ATOM 666 C C . ASP A 1 85 ? -12.187 -11.348 0.755 1.00 94.38 85 ASP A C 1
ATOM 668 O O . ASP A 1 85 ? -13.114 -10.625 0.357 1.00 94.38 85 ASP A O 1
ATOM 672 N N . LYS A 1 86 ? -11.885 -11.471 2.052 1.00 93.88 86 LYS A N 1
ATOM 673 C CA . LYS A 1 86 ? -12.551 -10.746 3.125 1.00 93.88 86 LYS A CA 1
ATOM 674 C C . LYS A 1 86 ? -11.887 -9.384 3.321 1.00 93.88 86 LYS A C 1
ATOM 676 O O . LYS A 1 86 ? -10.723 -9.314 3.708 1.00 93.88 86 LYS A O 1
ATOM 681 N N . THR A 1 87 ? -12.654 -8.323 3.088 1.00 94.38 87 THR A N 1
ATOM 682 C CA . THR A 1 87 ? -12.188 -6.927 3.087 1.00 94.38 87 THR A CA 1
ATOM 683 C C . THR A 1 87 ? -12.756 -6.101 4.239 1.00 94.38 87 THR A C 1
ATOM 685 O O . THR A 1 87 ? -12.355 -4.962 4.419 1.00 94.38 87 THR A O 1
ATOM 688 N N . ASP A 1 88 ? -13.657 -6.672 5.037 1.00 93.00 88 ASP A N 1
ATOM 689 C CA . ASP A 1 88 ? -14.347 -6.067 6.180 1.00 93.00 88 ASP A CA 1
ATOM 690 C C . ASP A 1 88 ? -13.795 -6.590 7.521 1.00 93.00 88 ASP A C 1
ATOM 692 O O . ASP A 1 88 ? -14.530 -6.794 8.490 1.00 93.00 88 ASP A O 1
ATOM 696 N N . ASN A 1 89 ? -12.490 -6.876 7.597 1.00 97.56 89 ASN A N 1
ATOM 697 C CA . ASN A 1 89 ? -11.887 -7.264 8.870 1.00 97.56 89 ASN A CA 1
ATOM 698 C C . ASN A 1 89 ? -11.832 -6.051 9.795 1.00 97.56 89 ASN A C 1
ATOM 700 O O . ASN A 1 89 ? -11.213 -5.047 9.464 1.00 97.56 89 ASN A O 1
ATOM 704 N N . GLU A 1 90 ? -12.455 -6.161 10.962 1.00 97.81 90 GLU A N 1
ATOM 705 C CA . GLU A 1 90 ? -12.439 -5.120 11.982 1.00 97.81 90 GLU A CA 1
ATOM 706 C C . GLU A 1 90 ? -11.484 -5.507 13.109 1.00 97.81 90 GLU A C 1
ATOM 708 O O . GLU A 1 90 ? -11.598 -6.591 13.689 1.00 97.81 90 GLU A O 1
ATOM 713 N N . TYR A 1 91 ? -10.593 -4.583 13.461 1.00 98.19 91 TYR A N 1
ATOM 714 C CA . TYR A 1 91 ? -9.849 -4.624 14.710 1.00 98.19 91 TYR A CA 1
ATOM 715 C C . TYR A 1 91 ? -10.266 -3.443 15.589 1.00 98.19 91 TYR A C 1
ATOM 717 O O . TYR A 1 91 ? -10.046 -2.282 15.242 1.00 98.19 91 TYR A O 1
ATOM 725 N N . ARG A 1 92 ? -10.868 -3.747 16.745 1.00 97.44 92 ARG A N 1
ATOM 726 C CA . ARG A 1 92 ? -11.218 -2.747 17.761 1.00 97.44 92 ARG A CA 1
ATOM 727 C C . ARG A 1 92 ? -10.071 -2.603 18.744 1.00 97.44 92 ARG A C 1
ATOM 729 O O . ARG A 1 92 ? -9.801 -3.512 19.529 1.00 97.44 92 ARG A O 1
ATOM 736 N N . ALA A 1 93 ? -9.415 -1.457 18.679 1.00 96.75 93 ALA A N 1
ATOM 737 C CA . ALA A 1 93 ? -8.222 -1.172 19.442 1.00 96.75 93 ALA A CA 1
ATOM 738 C C . ALA A 1 93 ? -8.521 -0.992 20.931 1.00 96.75 93 ALA A C 1
ATOM 740 O O . ALA A 1 93 ? -9.608 -0.571 21.337 1.00 96.75 93 ALA A O 1
ATOM 741 N N . GLN A 1 94 ? -7.524 -1.297 21.759 1.00 94.62 94 GLN A N 1
ATOM 742 C CA . GLN A 1 94 ? -7.647 -1.144 23.211 1.00 94.62 94 GLN A CA 1
ATOM 743 C C . GLN A 1 94 ? -7.451 0.306 23.660 1.00 94.62 94 GLN A C 1
ATOM 745 O O . GLN A 1 94 ? -7.899 0.672 24.746 1.00 94.62 94 GLN A O 1
ATOM 750 N N . ASN A 1 95 ? -6.791 1.117 22.830 1.00 94.00 95 ASN A N 1
ATOM 751 C CA . ASN A 1 95 ? -6.443 2.493 23.142 1.00 94.00 95 ASN A CA 1
ATOM 752 C C . ASN A 1 95 ? -7.288 3.486 22.332 1.00 94.00 95 ASN A C 1
ATOM 754 O O . ASN A 1 95 ? -7.769 3.190 21.237 1.00 94.00 95 ASN A O 1
ATOM 758 N N . ALA A 1 96 ? -7.467 4.682 22.889 1.00 92.12 96 ALA A N 1
ATOM 759 C CA . ALA A 1 96 ? -8.121 5.805 22.223 1.00 92.12 96 ALA A CA 1
ATOM 760 C C . ALA A 1 96 ? -7.205 6.459 21.174 1.00 92.12 96 ALA A C 1
ATOM 762 O O . ALA A 1 96 ? -5.983 6.306 21.226 1.00 92.12 96 ALA A O 1
ATOM 763 N N . ASN A 1 97 ? -7.777 7.271 20.282 1.00 89.00 97 ASN A N 1
ATOM 764 C CA . ASN A 1 97 ? -7.046 8.005 19.238 1.00 89.00 97 ASN A CA 1
ATOM 765 C C . ASN A 1 97 ? -5.801 8.748 19.755 1.00 89.00 97 ASN A C 1
ATOM 767 O O . ASN A 1 97 ? -4.766 8.757 19.093 1.00 89.00 97 ASN A O 1
ATOM 771 N N . ALA A 1 98 ? -5.880 9.343 20.950 1.00 86.94 98 ALA A N 1
ATOM 772 C CA . ALA A 1 98 ? -4.778 10.100 21.548 1.00 86.94 98 ALA A CA 1
ATOM 773 C C . ALA A 1 98 ? -3.483 9.281 21.720 1.00 86.94 98 ALA A C 1
ATOM 775 O O . ALA A 1 98 ? -2.399 9.844 21.630 1.00 86.94 98 ALA A O 1
ATOM 776 N N . TYR A 1 99 ? -3.585 7.965 21.932 1.00 88.31 99 TYR A N 1
ATOM 777 C CA . TYR A 1 99 ? -2.427 7.078 22.085 1.00 88.31 99 TYR A CA 1
ATOM 778 C C . TYR A 1 99 ? -1.660 6.861 20.773 1.00 88.31 99 TYR A C 1
ATOM 780 O O . TYR A 1 99 ? -0.435 6.733 20.790 1.00 88.31 99 TYR A O 1
ATOM 788 N N . TYR A 1 100 ? -2.375 6.813 19.644 1.00 87.12 100 TYR A N 1
ATOM 789 C CA . TYR A 1 100 ? -1.782 6.657 18.310 1.00 87.12 100 TYR A CA 1
ATOM 790 C C . TYR A 1 100 ? -1.316 7.999 17.730 1.00 87.12 100 TYR A C 1
ATOM 792 O O . TYR A 1 100 ? -0.425 8.023 16.888 1.00 87.12 100 TYR A O 1
ATOM 800 N N . ALA A 1 101 ? -1.883 9.109 18.216 1.00 80.38 101 ALA A N 1
ATOM 801 C CA . ALA A 1 101 ? -1.483 10.476 17.883 1.00 80.38 101 ALA A CA 1
ATOM 802 C C . ALA A 1 101 ? -0.168 10.918 18.539 1.00 80.38 101 ALA A C 1
ATOM 804 O O . ALA A 1 101 ? 0.437 11.910 18.129 1.00 80.38 101 ALA A O 1
ATOM 805 N N . GLU A 1 102 ? 0.222 10.252 19.625 1.00 70.00 102 GLU A N 1
ATOM 806 C CA . GLU A 1 102 ? 1.364 10.650 20.431 1.00 70.00 102 GLU A CA 1
ATOM 807 C C . GLU A 1 102 ? 2.669 10.391 19.674 1.00 70.00 102 GLU A C 1
ATOM 809 O O . GLU A 1 102 ? 3.068 9.252 19.444 1.00 70.00 102 GLU A O 1
ATOM 814 N N . ILE A 1 103 ? 3.350 11.475 19.306 1.00 65.25 103 ILE A N 1
ATOM 815 C CA . ILE A 1 103 ? 4.720 11.424 18.805 1.00 65.25 103 ILE A CA 1
ATOM 816 C C . ILE A 1 103 ? 5.630 11.610 20.015 1.00 65.25 103 ILE A C 1
ATOM 818 O O . ILE A 1 103 ? 5.838 12.742 20.456 1.00 65.25 103 ILE A O 1
ATOM 822 N N . ASP A 1 104 ? 6.174 10.520 20.556 1.00 61.44 104 ASP A N 1
ATOM 823 C CA . ASP A 1 104 ? 7.288 10.616 21.498 1.00 61.44 104 ASP A CA 1
ATOM 824 C C . ASP A 1 104 ? 8.592 10.739 20.690 1.00 61.44 104 ASP A C 1
ATOM 826 O O . ASP A 1 104 ? 9.037 9.764 20.091 1.00 61.44 104 ASP A O 1
ATOM 830 N N . PRO A 1 105 ? 9.244 11.916 20.642 1.00 58.16 105 PRO A N 1
ATOM 831 C CA . PRO A 1 105 ? 10.480 12.094 19.883 1.00 58.16 105 PRO A CA 1
ATOM 832 C C . PRO A 1 105 ? 11.669 11.299 20.451 1.00 58.16 105 PRO A C 1
ATOM 834 O O . PRO A 1 105 ? 12.718 11.247 19.803 1.00 58.16 105 PRO A O 1
ATOM 837 N N . SER A 1 106 ? 11.541 10.732 21.655 1.00 57.91 106 SER A N 1
ATOM 838 C CA . SER A 1 106 ? 12.517 9.821 22.254 1.00 57.91 106 SER A CA 1
ATOM 839 C C . SER A 1 106 ? 12.288 8.356 21.872 1.00 57.91 106 SER A C 1
ATOM 841 O O . SER A 1 106 ? 13.229 7.564 21.960 1.00 57.91 106 SER A O 1
ATOM 843 N N . GLU A 1 107 ? 11.095 8.011 21.383 1.00 58.03 107 GLU A N 1
ATOM 844 C CA . GLU A 1 107 ? 10.780 6.696 20.835 1.00 58.03 107 GLU A CA 1
ATOM 845 C C . GLU A 1 107 ? 10.896 6.737 19.302 1.00 58.03 107 GLU A C 1
ATOM 847 O O . GLU A 1 107 ? 10.379 7.622 18.622 1.00 58.03 107 GLU A O 1
ATOM 852 N N . GLU A 1 108 ? 11.574 5.759 18.698 1.00 65.69 108 GLU A N 1
ATOM 853 C CA . GLU A 1 108 ? 11.565 5.575 17.237 1.00 65.69 108 GLU A CA 1
ATOM 854 C C . GLU A 1 108 ? 10.247 4.930 16.768 1.00 65.69 108 GLU A C 1
ATOM 856 O O . GLU A 1 108 ? 10.249 3.963 16.006 1.00 65.69 108 GLU A O 1
ATOM 861 N N . THR A 1 109 ? 9.115 5.415 17.281 1.00 75.38 109 THR A N 1
ATOM 862 C CA . THR A 1 109 ? 7.789 4.837 17.059 1.00 75.38 109 THR A CA 1
ATOM 863 C C . THR A 1 109 ? 6.801 5.916 16.646 1.00 75.38 109 THR A C 1
ATOM 865 O O . THR A 1 109 ? 6.584 6.879 17.377 1.00 75.38 109 THR A O 1
ATOM 868 N N . ASP A 1 110 ? 6.200 5.726 15.479 1.00 82.25 110 ASP A N 1
ATOM 869 C CA . ASP A 1 110 ? 5.047 6.478 14.982 1.00 82.25 110 ASP A CA 1
ATOM 870 C C . ASP A 1 110 ? 3.743 5.675 15.213 1.00 82.25 110 ASP A C 1
ATOM 872 O O . ASP A 1 110 ? 3.761 4.595 15.822 1.00 82.25 110 ASP A O 1
ATOM 876 N N . SER A 1 111 ? 2.605 6.196 14.738 1.00 85.50 111 SER A N 1
ATOM 877 C CA . SER A 1 111 ? 1.297 5.517 14.766 1.00 85.50 111 SER A CA 1
ATOM 878 C C . SER A 1 111 ? 1.384 4.095 14.206 1.00 85.50 111 SER A C 1
ATOM 880 O O . SER A 1 111 ? 0.944 3.142 14.857 1.00 85.50 111 SER A O 1
ATOM 882 N N . ALA A 1 112 ? 2.042 3.943 13.054 1.00 89.75 112 ALA A N 1
ATOM 883 C CA . ALA A 1 112 ? 2.205 2.677 12.354 1.00 89.75 112 ALA A CA 1
ATOM 884 C C . ALA A 1 112 ? 2.897 1.615 13.223 1.00 89.75 112 ALA A C 1
ATOM 886 O O . ALA A 1 112 ? 2.482 0.458 13.219 1.00 89.75 112 ALA A O 1
ATOM 887 N N . HIS A 1 113 ? 3.906 1.981 14.023 1.00 91.31 113 HIS A N 1
ATOM 888 C CA . HIS A 1 113 ? 4.557 1.036 14.945 1.00 91.31 113 HIS A CA 1
ATOM 889 C C . HIS A 1 113 ? 3.589 0.506 16.009 1.00 91.31 113 HIS A C 1
ATOM 891 O O . HIS A 1 113 ? 3.597 -0.685 16.331 1.00 91.31 113 HIS A O 1
ATOM 897 N N . ARG A 1 114 ? 2.765 1.388 16.578 1.00 91.94 114 ARG A N 1
ATOM 898 C CA . ARG A 1 114 ? 1.808 1.040 17.640 1.00 91.94 114 ARG A CA 1
ATOM 899 C C . ARG A 1 114 ? 0.685 0.166 17.092 1.00 91.94 114 ARG A C 1
ATOM 901 O O . ARG A 1 114 ? 0.384 -0.873 17.676 1.00 91.94 114 ARG A O 1
ATOM 908 N N . ILE A 1 115 ? 0.148 0.537 15.936 1.00 94.25 115 ILE A N 1
ATOM 909 C CA . ILE A 1 115 ? -0.896 -0.208 15.232 1.00 94.25 115 ILE A CA 1
ATOM 910 C C . ILE A 1 115 ? -0.391 -1.587 14.810 1.00 94.25 115 ILE A C 1
ATOM 912 O O . ILE A 1 115 ? -1.002 -2.596 15.160 1.00 94.25 115 ILE A O 1
ATOM 916 N N . LEU A 1 116 ? 0.756 -1.660 14.129 1.00 95.38 116 LEU A N 1
ATOM 917 C CA . LEU A 1 116 ? 1.304 -2.927 13.646 1.00 95.38 116 LEU A CA 1
ATOM 918 C C . LEU A 1 116 ? 1.571 -3.910 14.792 1.00 95.38 116 LEU A C 1
ATOM 920 O O . LEU A 1 116 ? 1.294 -5.099 14.662 1.00 95.38 116 LEU A O 1
ATOM 924 N N . LYS A 1 117 ? 2.051 -3.423 15.941 1.00 94.75 117 LYS A N 1
ATOM 925 C CA . LYS A 1 117 ? 2.261 -4.259 17.130 1.00 94.75 117 LYS A CA 1
ATOM 926 C C . LYS A 1 117 ? 0.963 -4.885 17.645 1.00 94.75 117 LYS A C 1
ATOM 928 O O . LYS A 1 117 ? 0.963 -6.050 18.041 1.00 94.75 117 LYS A O 1
ATOM 933 N N . GLU A 1 118 ? -0.130 -4.128 17.639 1.00 96.94 118 GLU A N 1
ATOM 934 C CA . GLU A 1 118 ? -1.451 -4.644 17.999 1.00 96.94 118 GLU A CA 1
ATOM 935 C C . GLU A 1 118 ? -1.969 -5.655 16.967 1.00 96.94 118 GLU A C 1
ATOM 937 O O . GLU A 1 118 ? -2.459 -6.717 17.351 1.00 96.94 118 GLU A O 1
ATOM 942 N N . LEU A 1 119 ? -1.789 -5.386 15.670 1.00 97.56 119 LEU A N 1
ATOM 943 C CA . LEU A 1 119 ? -2.201 -6.294 14.593 1.00 97.56 119 LEU A CA 1
ATOM 944 C C . LEU A 1 119 ? -1.419 -7.615 14.594 1.00 97.56 119 LEU A C 1
ATOM 946 O O . LEU A 1 119 ? -2.012 -8.675 14.386 1.00 97.56 119 LEU A O 1
ATOM 950 N N . PHE A 1 120 ? -0.118 -7.575 14.892 1.00 96.88 120 PHE A N 1
ATOM 951 C CA . PHE A 1 120 ? 0.689 -8.778 15.101 1.00 96.88 120 PHE A CA 1
ATOM 952 C C . PHE A 1 120 ? 0.168 -9.606 16.272 1.00 96.88 120 PHE A C 1
ATOM 954 O O . PHE A 1 120 ? -0.054 -10.808 16.128 1.00 96.88 120 PHE A O 1
ATOM 961 N N . ALA A 1 121 ? -0.106 -8.975 17.416 1.00 96.69 121 ALA A N 1
ATOM 962 C CA . ALA A 1 121 ? -0.679 -9.678 18.560 1.00 96.69 121 ALA A CA 1
ATOM 963 C C . ALA A 1 121 ? -2.059 -10.276 18.233 1.00 96.69 121 ALA A C 1
ATOM 965 O O . ALA A 1 121 ? -2.347 -11.408 18.623 1.00 96.69 121 ALA A O 1
ATOM 966 N N . TRP A 1 122 ? -2.893 -9.543 17.492 1.00 96.94 122 TRP A N 1
ATOM 967 C CA . TRP A 1 122 ? -4.225 -9.983 17.081 1.00 96.94 122 TRP A CA 1
ATOM 968 C C . TRP A 1 122 ? -4.187 -11.215 16.168 1.00 96.94 122 TRP A C 1
ATOM 970 O O . TRP A 1 122 ? -4.949 -12.155 16.393 1.00 96.94 122 TRP A O 1
ATOM 980 N N . ASN A 1 123 ? -3.272 -11.253 15.196 1.00 95.62 123 ASN A N 1
ATOM 981 C CA . ASN A 1 123 ? -3.152 -12.368 14.250 1.00 95.62 123 ASN A CA 1
ATOM 982 C C . ASN A 1 123 ? -2.184 -13.473 14.688 1.00 95.62 123 ASN A C 1
ATOM 984 O O . ASN A 1 123 ? -2.014 -14.444 13.956 1.00 95.62 123 ASN A O 1
ATOM 988 N N . SER A 1 124 ? -1.578 -13.366 15.878 1.00 94.94 124 SER A N 1
ATOM 989 C CA . SER A 1 124 ? -0.472 -14.248 16.295 1.00 94.94 124 SER A CA 1
ATOM 990 C C . SER A 1 124 ? 0.651 -14.283 15.250 1.00 94.94 124 SER A C 1
ATOM 992 O O . SER A 1 124 ? 1.169 -15.344 14.910 1.00 94.94 124 SER A O 1
ATOM 994 N N . ASP A 1 125 ? 0.972 -13.104 14.727 1.00 93.50 125 ASP A N 1
ATOM 995 C CA . ASP A 1 125 ? 1.866 -12.877 13.599 1.00 93.50 125 ASP A CA 1
ATOM 996 C C . ASP A 1 125 ? 3.157 -12.169 14.048 1.00 93.50 125 ASP A C 1
ATOM 998 O O . ASP A 1 125 ? 3.250 -11.664 15.171 1.00 93.50 125 ASP A O 1
ATOM 1002 N N . ASP A 1 126 ? 4.168 -12.133 13.182 1.00 91.69 126 ASP A N 1
ATOM 1003 C CA . ASP A 1 126 ? 5.435 -11.460 13.446 1.00 91.69 126 ASP A CA 1
ATOM 1004 C C . ASP A 1 126 ? 6.105 -10.930 12.170 1.00 91.69 126 ASP A C 1
ATOM 1006 O O . ASP A 1 126 ? 5.847 -11.365 11.049 1.00 91.69 126 ASP A O 1
ATOM 1010 N N . ARG A 1 127 ? 7.039 -9.992 12.341 1.00 90.75 127 ARG A N 1
ATOM 1011 C CA . ARG A 1 127 ? 7.708 -9.315 11.221 1.00 90.75 127 ARG A CA 1
ATOM 1012 C C . ARG A 1 127 ? 8.502 -10.230 10.278 1.00 90.75 127 ARG A C 1
ATOM 1014 O O . ARG A 1 127 ? 8.880 -9.779 9.200 1.00 90.75 127 ARG A O 1
ATOM 1021 N N . VAL A 1 128 ? 8.835 -11.451 10.685 1.00 85.56 128 VAL A N 1
ATOM 1022 C CA . VAL A 1 128 ? 9.730 -12.373 9.969 1.00 85.56 128 VAL A CA 1
ATOM 1023 C C . VAL A 1 128 ? 8.925 -13.389 9.171 1.00 85.56 128 VAL A C 1
ATOM 1025 O O . VAL A 1 128 ? 9.209 -13.595 7.994 1.00 85.56 128 VAL A O 1
ATOM 1028 N N . ASN A 1 129 ? 7.926 -14.000 9.803 1.00 85.44 129 ASN A N 1
ATOM 1029 C CA . ASN A 1 129 ? 7.145 -15.101 9.247 1.00 85.44 129 ASN A CA 1
ATOM 1030 C C . ASN A 1 129 ? 5.814 -14.648 8.646 1.00 85.44 129 ASN A C 1
ATOM 1032 O O . ASN A 1 129 ? 5.138 -15.460 8.022 1.00 85.44 129 ASN A O 1
ATOM 1036 N N . SER A 1 130 ? 5.443 -13.373 8.793 1.00 91.25 130 SER A N 1
ATOM 1037 C CA . SER A 1 130 ? 4.161 -12.885 8.295 1.00 91.25 130 SER A CA 1
ATOM 1038 C C . SER A 1 130 ? 3.932 -13.198 6.829 1.00 91.25 130 SER A C 1
ATOM 1040 O O . SER A 1 130 ? 4.818 -13.039 5.982 1.00 91.25 130 SER A O 1
ATOM 1042 N N . HIS A 1 131 ? 2.702 -13.611 6.546 1.00 92.44 131 HIS A N 1
ATOM 1043 C CA . HIS A 1 131 ? 2.158 -13.815 5.209 1.00 92.44 131 HIS A CA 1
ATOM 1044 C C . HIS A 1 131 ? 1.361 -12.602 4.730 1.00 92.44 131 HIS A C 1
ATOM 1046 O O . HIS A 1 131 ? 0.703 -12.671 3.693 1.00 92.44 131 HIS A O 1
ATOM 1052 N N . PHE A 1 132 ? 1.385 -11.503 5.485 1.00 96.44 132 PHE A N 1
ATOM 1053 C CA . PHE A 1 132 ? 0.495 -10.382 5.261 1.00 96.44 132 PHE A CA 1
ATOM 1054 C C . PHE A 1 132 ? 1.232 -9.110 4.879 1.00 96.44 132 PHE A C 1
ATOM 1056 O O . PHE A 1 132 ? 2.300 -8.770 5.391 1.00 96.44 132 PHE A O 1
ATOM 1063 N N . ILE A 1 133 ? 0.583 -8.371 3.989 1.00 98.06 133 ILE A N 1
ATOM 1064 C CA . ILE A 1 133 ? 0.725 -6.927 3.922 1.00 98.06 133 ILE A CA 1
ATOM 1065 C C . ILE A 1 133 ? -0.526 -6.354 4.576 1.00 98.06 133 ILE A C 1
ATOM 1067 O O . ILE A 1 133 ? -1.618 -6.497 4.029 1.00 98.06 133 ILE A O 1
ATOM 1071 N N . TYR A 1 134 ? -0.395 -5.748 5.753 1.00 98.56 134 TYR A N 1
ATOM 1072 C CA . TYR A 1 134 ? -1.538 -5.143 6.438 1.00 98.56 134 TYR A CA 1
ATOM 1073 C C . TYR A 1 134 ? -1.927 -3.853 5.726 1.00 98.56 134 TYR A C 1
ATOM 1075 O O . TYR A 1 134 ? -1.218 -2.858 5.844 1.00 98.56 134 TYR A O 1
ATOM 1083 N N . LEU A 1 135 ? -3.049 -3.869 5.008 1.00 98.75 135 LEU A N 1
ATOM 1084 C CA . LEU A 1 135 ? -3.683 -2.666 4.477 1.00 98.75 135 LEU A CA 1
ATOM 1085 C C . LEU A 1 135 ? -4.638 -2.123 5.534 1.00 98.75 135 LEU A C 1
ATOM 1087 O O . LEU A 1 135 ? -5.785 -2.554 5.648 1.00 98.75 135 LEU A O 1
ATOM 1091 N N . THR A 1 136 ? -4.133 -1.202 6.338 1.00 98.19 136 THR A N 1
ATOM 1092 C CA . THR A 1 136 ? -4.837 -0.663 7.491 1.00 98.19 136 THR A CA 1
ATOM 1093 C C . THR A 1 136 ? -5.594 0.599 7.113 1.00 98.19 136 THR A C 1
ATOM 1095 O O . THR A 1 136 ? -4.997 1.606 6.739 1.00 98.19 136 THR A O 1
ATOM 1098 N N . ILE A 1 137 ? -6.917 0.552 7.247 1.00 97.62 137 ILE A N 1
ATOM 1099 C CA . ILE A 1 137 ? -7.791 1.715 7.133 1.00 97.62 137 ILE A CA 1
ATOM 1100 C C . ILE A 1 137 ? -8.058 2.234 8.541 1.00 97.62 137 ILE A C 1
ATOM 1102 O O . ILE A 1 137 ? -8.803 1.622 9.310 1.00 97.62 137 ILE A O 1
ATOM 1106 N N . TYR A 1 138 ? -7.424 3.347 8.892 1.00 94.69 138 TYR A N 1
ATOM 1107 C CA . TYR A 1 138 ? -7.578 3.978 10.195 1.00 94.69 138 TYR A CA 1
ATOM 1108 C C . TYR A 1 138 ? -8.907 4.740 10.248 1.00 94.69 138 TYR A C 1
ATOM 1110 O O . TYR A 1 138 ? -9.157 5.658 9.460 1.00 94.69 138 TYR A O 1
ATOM 1118 N N . VAL A 1 139 ? -9.790 4.335 11.162 1.00 93.38 139 VAL A N 1
ATOM 1119 C CA . VAL A 1 139 ? -11.120 4.929 11.331 1.00 93.38 139 VAL A CA 1
ATOM 1120 C C . VAL A 1 139 ? -11.057 5.978 12.431 1.00 93.38 139 VAL A C 1
ATOM 1122 O O . VAL A 1 139 ? -10.715 5.670 13.570 1.00 93.38 139 VAL A O 1
ATOM 1125 N N . ARG A 1 140 ? -11.411 7.226 12.107 1.00 83.62 140 ARG A N 1
ATOM 1126 C CA . ARG A 1 140 ? -11.440 8.339 13.069 1.00 83.62 140 ARG A CA 1
ATOM 1127 C C . ARG A 1 140 ? -12.848 8.848 13.332 1.00 83.62 140 ARG A C 1
ATOM 1129 O O . ARG A 1 140 ? -13.690 8.804 12.435 1.00 83.62 140 ARG A O 1
ATOM 1136 N N . PRO A 1 141 ? -13.107 9.419 14.523 1.00 69.81 141 PRO A N 1
ATOM 1137 C CA . PRO A 1 141 ? -14.362 10.098 14.793 1.00 69.81 141 PRO A CA 1
ATOM 1138 C C . PRO A 1 141 ? -14.541 11.277 13.831 1.00 69.81 141 PRO A C 1
ATOM 1140 O O . PRO A 1 141 ? -13.670 12.143 13.731 1.00 69.81 141 PRO A O 1
ATOM 1143 N N . SER A 1 142 ? -15.712 11.372 13.199 1.00 59.34 142 SER A N 1
ATOM 1144 C CA . SER A 1 142 ? -16.063 12.417 12.217 1.00 59.34 142 SER A CA 1
ATOM 1145 C C . SER A 1 142 ? -15.924 13.865 12.719 1.00 59.34 142 SER A C 1
ATOM 1147 O O . SER A 1 142 ? -15.911 14.801 11.923 1.00 59.34 142 SER A O 1
ATOM 1149 N N . LYS A 1 143 ? -15.816 14.071 14.040 1.00 52.12 143 LYS A N 1
ATOM 1150 C CA . LYS A 1 143 ? -15.669 15.384 14.692 1.00 52.12 143 LYS A CA 1
ATOM 1151 C C . LYS A 1 143 ? -14.224 15.757 15.048 1.00 52.12 143 LYS A C 1
ATOM 1153 O O . LYS A 1 143 ? -14.006 16.888 15.460 1.00 52.12 143 LYS A O 1
ATOM 1158 N N . ASN A 1 144 ? -13.262 14.847 14.867 1.00 53.06 144 ASN A N 1
ATOM 1159 C CA . ASN A 1 144 ? -11.869 15.001 15.303 1.00 53.06 144 ASN A CA 1
ATOM 1160 C C . ASN A 1 144 ? -10.864 15.123 14.143 1.00 53.06 144 ASN A C 1
ATOM 1162 O O . ASN A 1 144 ? -9.674 14.900 14.351 1.00 53.06 144 ASN A O 1
ATOM 1166 N N . TYR A 1 145 ? -11.279 15.588 12.957 1.00 55.94 145 TYR A N 1
ATOM 1167 C CA . TYR A 1 145 ? -10.336 16.115 11.947 1.00 55.94 145 TYR A CA 1
ATOM 1168 C C . TYR A 1 145 ? -9.653 17.427 12.410 1.00 55.94 145 TYR A C 1
ATOM 1170 O O . TYR A 1 145 ? -9.252 18.257 11.595 1.00 55.94 145 TYR A O 1
ATOM 1178 N N . GLU A 1 146 ? -9.585 17.672 13.724 1.00 45.47 146 GLU A N 1
ATOM 1179 C CA . GLU A 1 146 ? -8.966 18.852 14.307 1.00 45.47 146 GLU A CA 1
ATOM 1180 C C . GLU A 1 146 ? -7.454 18.845 14.036 1.00 45.47 146 GLU A C 1
ATOM 1182 O O . GLU A 1 146 ? -6.790 17.807 14.029 1.00 45.47 146 GLU A O 1
ATOM 1187 N N . LYS A 1 147 ? -6.917 20.046 13.800 1.00 45.16 147 LYS A N 1
ATOM 1188 C CA . LYS A 1 147 ? -5.501 20.317 13.523 1.00 45.16 147 LYS A CA 1
ATOM 1189 C C . LYS A 1 147 ? -4.570 19.534 14.456 1.00 45.16 147 LYS A C 1
ATOM 1191 O O . LYS A 1 147 ? -4.546 19.803 15.654 1.00 45.16 147 LYS A O 1
ATOM 1196 N N . GLY A 1 148 ? -3.731 18.665 13.891 1.00 48.62 148 GLY A N 1
ATOM 1197 C CA . GLY A 1 148 ? -2.631 18.017 14.619 1.00 48.62 148 GLY A CA 1
ATOM 1198 C C . GLY A 1 148 ? -2.359 16.565 14.227 1.00 48.62 148 GLY A C 1
ATOM 1199 O O . GLY A 1 148 ? -1.229 16.121 14.380 1.00 48.62 148 GLY A O 1
ATOM 1200 N N . MET A 1 149 ? -3.349 15.859 13.669 1.00 54.66 149 MET A N 1
ATOM 1201 C CA . MET A 1 149 ? -3.159 14.561 13.010 1.00 54.66 149 MET A CA 1
ATOM 1202 C C . MET A 1 149 ? -3.687 14.628 11.575 1.00 54.66 149 MET A C 1
ATOM 1204 O O . MET A 1 149 ? -4.861 14.365 11.316 1.00 54.66 149 MET A O 1
ATOM 1208 N N . GLU A 1 150 ? -2.831 14.977 10.628 1.00 54.72 150 GLU A N 1
ATOM 1209 C CA . GLU A 1 150 ? -3.053 14.617 9.227 1.00 54.72 150 GLU A CA 1
ATOM 1210 C C . GLU A 1 150 ? -2.338 13.276 9.032 1.00 54.72 150 GLU A C 1
ATOM 1212 O O . GLU A 1 150 ? -1.110 13.265 8.956 1.00 54.72 150 GLU A O 1
ATOM 1217 N N . LEU A 1 151 ? -3.057 12.140 9.050 1.00 62.00 151 LEU A N 1
ATOM 1218 C CA . LEU A 1 151 ? -2.445 10.904 8.560 1.00 62.00 151 LEU A CA 1
ATOM 1219 C C . LEU A 1 151 ? -2.500 10.983 7.037 1.00 62.00 151 LEU A C 1
ATOM 1221 O O . LEU A 1 151 ? -3.569 11.041 6.423 1.00 62.00 151 LEU A O 1
ATOM 1225 N N . PHE A 1 152 ? -1.322 11.050 6.438 1.00 72.50 152 PHE A N 1
ATOM 1226 C CA . PHE A 1 152 ? -1.150 10.811 5.015 1.00 72.50 152 PHE A CA 1
ATOM 1227 C C . PHE A 1 152 ? -1.114 9.300 4.771 1.00 72.50 152 PHE A C 1
ATOM 1229 O O . PHE A 1 152 ? -0.973 8.523 5.717 1.00 72.50 152 PHE A O 1
ATOM 1236 N N . GLY A 1 153 ? -1.257 8.885 3.512 1.00 83.19 153 GLY A N 1
ATOM 1237 C CA . GLY A 1 153 ? -0.898 7.519 3.143 1.00 83.19 153 GLY A CA 1
ATOM 1238 C C . GLY A 1 153 ? 0.531 7.218 3.605 1.00 83.19 153 GLY A C 1
ATOM 1239 O O . GLY A 1 153 ? 1.407 8.083 3.535 1.00 83.19 153 GLY A O 1
ATOM 1240 N N . SER A 1 154 ? 0.756 6.025 4.153 1.00 89.69 154 SER A N 1
ATOM 1241 C CA . SER A 1 154 ? 2.111 5.540 4.410 1.00 89.69 154 SER A CA 1
ATOM 1242 C C . SER A 1 154 ? 2.202 4.041 4.201 1.00 89.69 154 SER A C 1
ATOM 1244 O O . SER A 1 154 ? 1.413 3.284 4.756 1.00 89.69 154 SER A O 1
ATOM 1246 N N . GLY A 1 155 ? 3.217 3.608 3.468 1.00 93.38 155 GLY A N 1
ATOM 1247 C CA . GLY A 1 155 ? 3.575 2.217 3.280 1.00 93.38 155 GLY A CA 1
ATOM 1248 C C . GLY A 1 155 ? 5.041 1.972 3.608 1.00 93.38 155 GLY A C 1
ATOM 1249 O O . GLY A 1 155 ? 5.874 2.874 3.511 1.00 93.38 155 GLY A O 1
ATOM 1250 N N . ARG A 1 156 ? 5.374 0.749 4.028 1.00 93.06 156 ARG A N 1
ATOM 1251 C CA . ARG A 1 156 ? 6.759 0.243 4.086 1.00 93.06 156 ARG A CA 1
ATOM 1252 C C . ARG A 1 156 ? 6.800 -1.271 4.324 1.00 93.06 156 ARG A C 1
ATOM 1254 O O . ARG A 1 156 ? 5.877 -1.819 4.936 1.00 93.06 156 ARG A O 1
ATOM 1261 N N . PRO A 1 157 ? 7.875 -1.959 3.908 1.00 94.00 157 PRO A N 1
ATOM 1262 C CA . PRO A 1 157 ? 8.107 -3.348 4.289 1.00 94.00 157 PRO A CA 1
ATOM 1263 C C . PRO A 1 157 ? 8.475 -3.448 5.775 1.00 94.00 157 PRO A C 1
ATOM 1265 O O . PRO A 1 157 ? 9.024 -2.512 6.365 1.00 94.00 157 PRO A O 1
ATOM 1268 N N . PHE A 1 158 ? 8.252 -4.608 6.397 1.00 93.12 158 PHE A N 1
ATOM 1269 C CA . PHE A 1 158 ? 8.602 -4.774 7.811 1.00 93.12 158 PHE A CA 1
ATOM 1270 C C . PHE A 1 158 ? 10.102 -4.668 8.064 1.00 93.12 158 PHE A C 1
ATOM 1272 O O . PHE A 1 158 ? 10.513 -3.986 9.001 1.00 93.12 158 PHE A O 1
ATOM 1279 N N . ASN A 1 159 ? 10.923 -5.342 7.255 1.00 89.88 159 ASN A N 1
ATOM 1280 C CA . ASN A 1 159 ? 12.369 -5.454 7.474 1.00 89.88 159 ASN A CA 1
ATOM 1281 C C . ASN A 1 159 ? 13.206 -4.655 6.457 1.00 89.88 159 ASN A C 1
ATOM 1283 O O . ASN A 1 159 ? 14.429 -4.787 6.422 1.00 89.88 159 ASN A O 1
ATOM 1287 N N . GLY A 1 160 ? 12.570 -3.773 5.685 1.00 87.62 160 GLY A N 1
ATOM 1288 C CA . GLY A 1 160 ? 13.238 -2.837 4.780 1.00 87.62 160 GLY A CA 1
ATOM 1289 C C . GLY A 1 160 ? 13.585 -3.425 3.411 1.00 87.62 160 GLY A C 1
ATOM 1290 O O . GLY A 1 160 ? 13.203 -2.880 2.381 1.00 87.62 160 GLY A O 1
ATOM 1291 N N . VAL A 1 161 ? 14.273 -4.567 3.388 1.00 85.25 161 VAL A N 1
ATOM 1292 C CA . VAL A 1 161 ? 14.683 -5.225 2.135 1.00 85.25 161 VAL A CA 1
ATOM 1293 C C . VAL A 1 161 ? 13.464 -5.868 1.461 1.00 85.25 161 VAL A C 1
ATOM 1295 O O . VAL A 1 161 ? 12.614 -6.440 2.152 1.00 85.25 161 VAL A O 1
ATOM 1298 N N . PRO A 1 162 ? 13.357 -5.850 0.125 1.00 87.94 162 PRO A N 1
ATOM 1299 C CA . PRO A 1 162 ? 12.373 -6.666 -0.577 1.00 87.94 162 PRO A CA 1
ATOM 1300 C C . PRO A 1 162 ? 12.437 -8.138 -0.145 1.00 87.94 162 PRO A C 1
ATOM 1302 O O . PRO A 1 162 ? 13.483 -8.636 0.273 1.00 87.94 162 PRO A O 1
ATOM 1305 N N . ASN A 1 163 ? 11.309 -8.843 -0.230 1.00 87.88 163 ASN A N 1
ATOM 1306 C CA . ASN A 1 163 ? 11.193 -10.256 0.149 1.00 87.88 163 ASN A CA 1
ATOM 1307 C C . ASN A 1 163 ? 11.424 -10.570 1.638 1.00 87.88 163 ASN A C 1
ATOM 1309 O O . ASN A 1 163 ? 11.442 -11.742 1.996 1.00 87.88 163 ASN A O 1
ATOM 1313 N N . SER A 1 164 ? 11.629 -9.572 2.506 1.00 83.50 164 SER A N 1
ATOM 1314 C CA . SER A 1 164 ? 12.027 -9.771 3.904 1.00 83.50 164 SER A CA 1
ATOM 1315 C C . SER A 1 164 ? 10.853 -9.640 4.878 1.00 83.50 164 SER A C 1
ATOM 1317 O O . SER A 1 164 ? 10.693 -8.636 5.563 1.00 83.50 164 SER A O 1
ATOM 1319 N N . GLY A 1 165 ? 10.018 -10.677 4.963 1.00 87.56 165 GLY A N 1
ATOM 1320 C CA . GLY A 1 165 ? 8.788 -10.661 5.766 1.00 87.56 165 GLY A CA 1
ATOM 1321 C C . GLY A 1 165 ? 7.594 -10.126 4.971 1.00 87.56 165 GLY A C 1
ATOM 1322 O O . GLY A 1 165 ? 7.448 -10.471 3.799 1.00 87.56 165 GLY A O 1
ATOM 1323 N N . GLY A 1 166 ? 6.737 -9.338 5.618 1.00 93.44 166 GLY A N 1
ATOM 1324 C CA . GLY A 1 166 ? 5.552 -8.709 5.028 1.00 93.44 166 GLY A CA 1
ATOM 1325 C C . GLY A 1 166 ? 5.675 -7.187 4.896 1.00 93.44 166 GLY A C 1
ATOM 1326 O O . GLY A 1 166 ? 6.779 -6.637 4.825 1.00 93.44 166 GLY A O 1
ATOM 1327 N N . GLY A 1 167 ? 4.536 -6.501 4.890 1.00 96.06 167 GLY A N 1
ATOM 1328 C 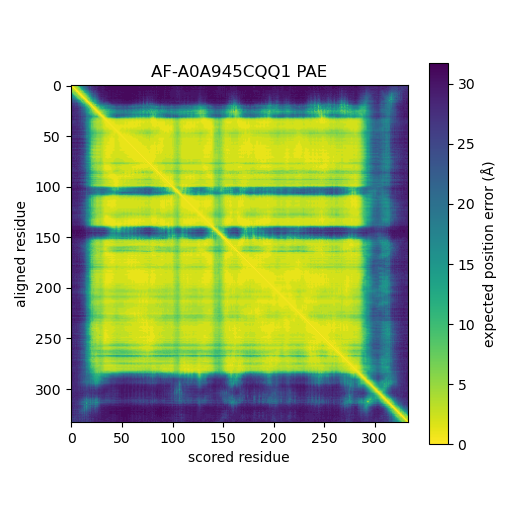CA . GLY A 1 167 ? 4.473 -5.047 4.741 1.00 96.06 167 GLY A CA 1
ATOM 1329 C C . GLY A 1 167 ? 3.308 -4.411 5.487 1.00 96.06 167 GLY A C 1
ATOM 1330 O O . GLY A 1 167 ? 2.407 -5.083 5.987 1.00 96.06 167 GLY A O 1
ATOM 1331 N N . TYR A 1 168 ? 3.337 -3.091 5.572 1.00 97.69 168 TYR A N 1
ATOM 1332 C CA . TYR A 1 168 ? 2.298 -2.291 6.201 1.00 97.69 168 TYR A CA 1
ATOM 1333 C C . TYR A 1 168 ? 1.921 -1.149 5.274 1.00 97.69 168 TYR A C 1
ATOM 1335 O O . TYR A 1 168 ? 2.807 -0.533 4.685 1.00 97.69 168 TYR A O 1
ATOM 1343 N N . VAL A 1 169 ? 0.626 -0.874 5.190 1.00 98.00 169 VAL A N 1
ATOM 1344 C CA . VAL A 1 169 ? 0.034 0.314 4.585 1.00 98.00 169 VAL A CA 1
ATOM 1345 C C . VAL A 1 169 ? -0.953 0.905 5.590 1.00 98.00 169 VAL A C 1
ATOM 1347 O O . VAL A 1 169 ? -1.744 0.175 6.183 1.00 98.00 169 VAL A O 1
ATOM 1350 N N . GLU A 1 170 ? -0.924 2.217 5.769 1.00 94.50 170 GLU A N 1
ATOM 1351 C CA . GLU A 1 170 ? -1.870 3.001 6.559 1.00 94.50 170 GLU A CA 1
ATOM 1352 C C . GLU A 1 170 ? -2.538 4.036 5.667 1.00 94.50 170 GLU A C 1
ATOM 1354 O O . GLU A 1 170 ? -1.870 4.799 4.968 1.00 94.50 170 GLU A O 1
ATOM 1359 N N . MET A 1 171 ? -3.868 4.045 5.689 1.00 94.31 171 MET A N 1
ATOM 1360 C CA . MET A 1 171 ? -4.695 4.991 4.953 1.00 94.31 171 MET A CA 1
ATOM 1361 C C . MET A 1 171 ? -5.880 5.442 5.802 1.00 94.31 171 MET A C 1
ATOM 1363 O O . MET A 1 171 ? -6.328 4.750 6.714 1.00 94.31 171 MET A O 1
ATOM 1367 N N . GLU A 1 172 ? -6.423 6.607 5.475 1.00 91.69 172 GLU A N 1
ATOM 1368 C CA . GLU A 1 172 ? -7.539 7.209 6.198 1.00 91.69 172 GLU A CA 1
ATOM 1369 C C . GLU A 1 172 ? -8.889 6.709 5.691 1.00 91.69 172 GLU A C 1
ATOM 1371 O O . GLU A 1 172 ? -9.166 6.718 4.488 1.00 91.69 172 GLU A O 1
ATOM 1376 N N . TYR A 1 173 ? -9.793 6.395 6.619 1.00 94.06 173 TYR A N 1
ATOM 1377 C CA . TYR A 1 173 ? -11.180 6.054 6.296 1.00 94.06 173 TYR A CA 1
ATOM 1378 C C . TYR A 1 173 ? -11.911 7.162 5.512 1.00 94.06 173 TYR A C 1
ATOM 1380 O O . TYR A 1 173 ? -12.731 6.887 4.633 1.00 94.06 173 TYR A O 1
ATOM 1388 N N . SER A 1 174 ? -11.606 8.433 5.792 1.00 91.25 174 SER A N 1
ATOM 1389 C CA . SER A 1 174 ? -12.188 9.553 5.041 1.00 91.25 174 SER A CA 1
ATOM 1390 C C . SER A 1 174 ? -11.667 9.660 3.617 1.00 91.25 174 SER A C 1
ATOM 1392 O O . SER A 1 174 ? -12.385 10.150 2.750 1.00 91.25 174 SER A O 1
ATOM 1394 N N . SER A 1 175 ? -10.441 9.197 3.361 1.00 92.12 175 SER A N 1
ATOM 1395 C CA . SER A 1 175 ? -9.932 9.135 1.997 1.00 92.12 175 SER A CA 1
ATOM 1396 C C . SER A 1 175 ? -10.697 8.060 1.237 1.00 92.12 175 SER A C 1
ATOM 1398 O O . SER A 1 175 ? -11.267 8.362 0.198 1.00 92.12 175 SER A O 1
ATOM 1400 N N . LEU A 1 176 ? -10.862 6.867 1.822 1.00 95.62 176 LEU A N 1
ATOM 1401 C CA . LEU A 1 176 ? -11.643 5.784 1.214 1.00 95.62 176 LEU A CA 1
ATOM 1402 C C . LEU A 1 176 ? -13.060 6.222 0.820 1.00 95.62 176 LEU A C 1
ATOM 1404 O O . LEU A 1 176 ? -13.544 5.874 -0.249 1.00 95.62 176 LEU A O 1
ATOM 1408 N N . THR A 1 177 ? -13.743 6.960 1.694 1.00 94.19 177 THR A N 1
ATOM 1409 C CA . THR A 1 177 ? -15.166 7.288 1.507 1.00 94.19 177 THR A CA 1
ATOM 1410 C C . THR A 1 177 ? -15.423 8.603 0.773 1.00 94.19 177 THR A C 1
ATOM 1412 O O . THR A 1 177 ? -16.528 8.799 0.265 1.00 94.19 177 THR A O 1
ATOM 1415 N N . ALA A 1 178 ? -14.448 9.514 0.731 1.00 92.12 178 ALA A N 1
ATOM 1416 C CA . ALA A 1 178 ? -14.654 10.876 0.239 1.00 92.12 178 ALA A CA 1
ATOM 1417 C C . ALA A 1 178 ? -13.443 11.501 -0.479 1.00 92.12 178 ALA A C 1
ATOM 1419 O O . ALA A 1 178 ? -13.474 12.702 -0.741 1.00 92.12 178 ALA A O 1
ATOM 1420 N N . ASP A 1 179 ? -12.378 10.741 -0.758 1.00 91.81 179 ASP A N 1
ATOM 1421 C CA . ASP A 1 179 ? -11.112 11.235 -1.326 1.00 91.81 179 ASP A CA 1
ATOM 1422 C C . ASP A 1 179 ? -10.513 12.427 -0.563 1.00 91.81 179 ASP A C 1
ATOM 1424 O O . ASP A 1 179 ? -9.890 13.330 -1.127 1.00 91.81 179 ASP A O 1
ATOM 1428 N N . HIS A 1 180 ? -10.701 12.445 0.757 1.00 87.38 180 HIS A N 1
ATOM 1429 C CA . HIS A 1 180 ? -10.185 13.496 1.619 1.00 87.38 180 HIS A CA 1
ATOM 1430 C C . HIS A 1 180 ? -9.340 12.918 2.766 1.00 87.38 180 HIS A C 1
ATOM 1432 O O . HIS A 1 180 ? -9.835 12.084 3.527 1.00 87.38 180 HIS A O 1
ATOM 1438 N N . PRO A 1 181 ? -8.094 13.385 2.976 1.00 85.56 181 PRO A N 1
ATOM 1439 C CA . PRO A 1 181 ? -7.494 14.580 2.368 1.00 85.56 181 PRO A CA 1
ATOM 1440 C C . PRO A 1 181 ? -6.805 14.341 1.011 1.00 85.56 181 PRO A C 1
ATOM 1442 O O . PRO A 1 181 ? -6.265 15.285 0.440 1.00 85.56 181 PRO A O 1
ATOM 1445 N N . TYR A 1 182 ? -6.815 13.108 0.500 1.00 90.69 182 TYR A N 1
ATOM 1446 C CA . TYR A 1 182 ? -6.174 12.713 -0.757 1.00 90.69 182 TYR A CA 1
ATOM 1447 C C . TYR A 1 182 ? -7.026 11.688 -1.528 1.00 90.69 182 TYR A C 1
ATOM 1449 O O . TYR A 1 182 ? -7.824 10.979 -0.900 1.00 90.69 182 TYR A O 1
ATOM 1457 N N . PRO A 1 183 ? -6.835 11.575 -2.858 1.00 94.44 183 PRO A N 1
ATOM 1458 C CA . PRO A 1 183 ? -7.530 10.597 -3.692 1.00 94.44 183 PRO A CA 1
ATOM 1459 C C . PRO A 1 183 ? -7.108 9.165 -3.351 1.00 94.44 183 PRO A C 1
ATOM 1461 O O . PRO A 1 183 ? -5.953 8.780 -3.545 1.00 94.44 183 PRO A O 1
ATOM 1464 N N . PHE A 1 184 ? -8.046 8.362 -2.853 1.00 96.69 184 PHE A N 1
ATOM 1465 C CA . PHE A 1 184 ? -7.742 7.072 -2.243 1.00 96.69 184 PHE A CA 1
ATOM 1466 C C . PHE A 1 184 ? -7.106 6.093 -3.223 1.00 96.69 184 PHE A C 1
ATOM 1468 O O . PHE A 1 184 ? -6.116 5.454 -2.885 1.00 96.69 184 PHE A O 1
ATOM 1475 N N . GLN A 1 185 ? -7.641 5.966 -4.440 1.00 98.38 185 GLN A N 1
ATOM 1476 C CA . GLN A 1 185 ? -7.209 4.913 -5.361 1.00 98.38 185 GLN A CA 1
ATOM 1477 C C . GLN A 1 185 ? -5.748 5.076 -5.804 1.00 98.38 185 GLN A C 1
ATOM 1479 O O . GLN A 1 185 ? -4.991 4.107 -5.790 1.00 98.38 185 GLN A O 1
ATOM 1484 N N . SER A 1 186 ? -5.343 6.282 -6.196 1.00 97.62 186 SER A N 1
ATOM 1485 C CA . SER A 1 186 ? -3.964 6.568 -6.610 1.00 97.62 186 SER A CA 1
ATOM 1486 C C . SER A 1 186 ? -2.991 6.475 -5.435 1.00 97.62 186 SER A C 1
ATOM 1488 O O . SER A 1 186 ? -1.910 5.911 -5.581 1.00 97.62 186 SER A O 1
ATOM 1490 N N . THR A 1 187 ? -3.394 6.936 -4.247 1.00 98.00 187 THR A N 1
ATOM 1491 C CA . THR A 1 187 ? -2.578 6.785 -3.035 1.00 98.00 187 THR A CA 1
ATOM 1492 C C . THR A 1 187 ? -2.453 5.310 -2.634 1.00 98.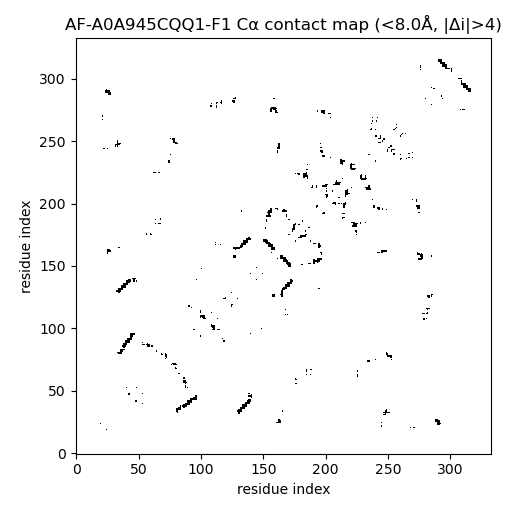00 187 THR A C 1
ATOM 1494 O O . THR A 1 187 ? -1.359 4.870 -2.311 1.00 98.00 187 THR A O 1
ATOM 1497 N N . LEU A 1 188 ? -3.509 4.496 -2.741 1.00 98.62 188 LEU A N 1
ATOM 1498 C CA . LEU A 1 188 ? -3.446 3.053 -2.466 1.00 98.62 188 LEU A CA 1
ATOM 1499 C C . LEU A 1 188 ? -2.398 2.357 -3.345 1.00 98.62 188 LEU A C 1
ATOM 1501 O O . LEU A 1 188 ? -1.625 1.542 -2.847 1.00 98.62 188 LEU A O 1
ATOM 1505 N N . VAL A 1 189 ? -2.372 2.677 -4.641 1.00 98.62 189 VAL A N 1
ATOM 1506 C CA . VAL A 1 189 ? -1.378 2.145 -5.587 1.00 98.62 189 VAL A CA 1
ATOM 1507 C C . VAL A 1 189 ? 0.041 2.533 -5.152 1.00 98.62 189 VAL A C 1
ATOM 1509 O O . VAL A 1 189 ? 0.903 1.662 -5.066 1.00 98.62 189 VAL A O 1
ATOM 1512 N N . HIS A 1 190 ? 0.258 3.800 -4.795 1.00 98.56 190 HIS A N 1
ATOM 1513 C CA . HIS A 1 190 ? 1.546 4.310 -4.315 1.00 98.56 190 HIS A CA 1
ATOM 1514 C C . HIS A 1 190 ? 2.017 3.626 -3.018 1.00 98.56 190 HIS A C 1
ATOM 1516 O O . HIS A 1 190 ? 3.129 3.097 -2.949 1.00 98.56 190 HIS A O 1
ATOM 1522 N N . GLU A 1 191 ? 1.167 3.569 -1.988 1.00 98.50 191 GLU A N 1
ATOM 1523 C CA . GLU A 1 191 ? 1.552 3.013 -0.684 1.00 98.50 191 GLU A CA 1
ATOM 1524 C C . GLU A 1 191 ? 1.743 1.495 -0.720 1.00 98.50 191 GLU A C 1
ATOM 1526 O O . GLU A 1 191 ? 2.602 0.957 -0.016 1.00 98.50 191 GLU A O 1
ATOM 1531 N N . LEU A 1 192 ? 0.989 0.784 -1.566 1.00 98.69 192 LEU A N 1
ATOM 1532 C CA . LEU A 1 192 ? 1.268 -0.623 -1.843 1.00 98.69 192 LEU A CA 1
ATOM 1533 C C . LEU A 1 192 ? 2.662 -0.784 -2.458 1.00 98.69 192 LEU A C 1
ATOM 1535 O O . LEU A 1 192 ? 3.399 -1.674 -2.038 1.00 98.69 192 LEU A O 1
ATOM 1539 N N . GLY A 1 193 ? 3.064 0.106 -3.370 1.00 98.38 193 GLY A N 1
ATOM 1540 C CA . GLY A 1 193 ? 4.424 0.167 -3.907 1.00 98.38 193 GLY A CA 1
ATOM 1541 C C . GLY A 1 193 ? 5.468 0.225 -2.799 1.00 98.38 193 GLY A C 1
ATOM 1542 O O . GLY A 1 193 ? 6.366 -0.622 -2.750 1.00 98.38 193 GLY A O 1
ATOM 1543 N N . HIS A 1 194 ? 5.294 1.136 -1.841 1.00 98.12 194 HIS A N 1
ATOM 1544 C CA . HIS A 1 194 ? 6.154 1.189 -0.663 1.00 98.12 194 HIS A CA 1
ATOM 1545 C C . HIS A 1 194 ? 6.135 -0.105 0.151 1.00 98.12 194 HIS A C 1
ATOM 1547 O O . HIS A 1 194 ? 7.197 -0.608 0.510 1.00 98.12 194 HIS A O 1
ATOM 1553 N N . ALA A 1 195 ? 4.969 -0.692 0.426 1.00 97.56 195 ALA A N 1
ATOM 1554 C CA . ALA A 1 195 ? 4.881 -1.955 1.162 1.00 97.56 195 ALA A CA 1
ATOM 1555 C C . ALA A 1 195 ? 5.555 -3.132 0.433 1.00 97.56 195 ALA A C 1
ATOM 1557 O O . ALA A 1 195 ? 6.060 -4.049 1.086 1.00 97.56 195 ALA A O 1
ATOM 1558 N N . PHE A 1 196 ? 5.618 -3.091 -0.900 1.00 97.50 196 PHE A N 1
ATOM 1559 C CA . PHE A 1 196 ? 6.364 -4.049 -1.717 1.00 97.50 196 PHE A CA 1
ATOM 1560 C C . PHE A 1 196 ? 7.873 -3.772 -1.779 1.00 97.50 196 PHE A C 1
ATOM 1562 O O . PHE A 1 196 ? 8.619 -4.650 -2.219 1.00 97.50 196 PHE A O 1
ATOM 1569 N N . GLY A 1 197 ? 8.325 -2.613 -1.295 1.00 95.06 197 GLY A N 1
ATOM 1570 C CA . GLY A 1 197 ? 9.735 -2.238 -1.172 1.00 95.06 197 GLY A CA 1
ATOM 1571 C C . GLY A 1 197 ? 10.184 -1.088 -2.074 1.00 95.06 197 GLY A C 1
ATOM 1572 O O . GLY A 1 197 ? 11.375 -0.782 -2.076 1.00 95.06 197 GLY A O 1
ATOM 1573 N N . LEU A 1 198 ? 9.277 -0.456 -2.826 1.00 96.94 198 LEU A N 1
ATOM 1574 C CA . LEU A 1 198 ? 9.616 0.652 -3.720 1.00 96.94 198 LEU A CA 1
ATOM 1575 C C . LEU A 1 198 ? 9.906 1.938 -2.954 1.00 96.94 198 LEU A C 1
ATOM 1577 O O . LEU A 1 198 ? 9.178 2.297 -2.033 1.00 96.94 198 LEU A O 1
ATOM 1581 N N . ALA A 1 199 ? 10.943 2.661 -3.359 1.00 95.31 199 ALA A N 1
ATOM 1582 C CA . ALA A 1 199 ? 11.259 3.979 -2.825 1.00 95.31 199 ALA A CA 1
ATOM 1583 C C . ALA A 1 199 ? 10.622 5.081 -3.671 1.00 95.31 199 ALA A C 1
ATOM 1585 O O . ALA A 1 199 ? 10.195 4.841 -4.797 1.00 95.31 199 ALA A O 1
ATOM 1586 N N . HIS A 1 200 ? 10.613 6.308 -3.152 1.00 96.56 200 HIS A N 1
ATOM 1587 C CA . HIS A 1 200 ? 10.347 7.472 -3.992 1.00 96.56 200 HIS A CA 1
ATOM 1588 C C . HIS A 1 200 ? 11.424 7.638 -5.064 1.00 96.56 200 HIS A C 1
ATOM 1590 O O . HIS A 1 200 ? 12.602 7.318 -4.869 1.00 96.56 200 HIS A O 1
ATOM 1596 N N . VAL A 1 201 ? 11.001 8.155 -6.217 1.00 95.19 201 VAL A N 1
ATOM 1597 C CA . VAL A 1 201 ? 11.841 8.263 -7.416 1.00 95.19 201 VAL A CA 1
ATOM 1598 C C . VAL A 1 201 ? 13.021 9.229 -7.266 1.00 95.19 201 VAL A C 1
ATOM 1600 O O . VAL A 1 201 ? 14.031 9.093 -7.963 1.00 95.19 201 VAL A O 1
ATOM 1603 N N . ASP A 1 202 ? 12.935 10.184 -6.341 1.00 94.19 202 ASP A N 1
ATOM 1604 C CA . ASP A 1 202 ? 13.997 11.149 -6.045 1.00 94.19 202 ASP A CA 1
ATOM 1605 C C . ASP A 1 202 ? 15.249 10.474 -5.467 1.00 94.19 202 ASP A C 1
ATOM 1607 O O . ASP A 1 202 ? 16.372 10.909 -5.743 1.00 94.19 202 ASP A O 1
ATOM 1611 N N . CYS A 1 203 ? 15.092 9.342 -4.772 1.00 93.19 203 CYS A N 1
ATOM 1612 C CA . CYS A 1 203 ? 16.219 8.522 -4.329 1.00 93.19 203 CYS A CA 1
ATOM 1613 C C . CYS A 1 203 ? 17.066 8.008 -5.507 1.00 93.19 203 CYS A C 1
ATOM 1615 O O . CYS A 1 203 ? 18.290 7.887 -5.400 1.00 93.19 203 CYS A O 1
ATOM 1617 N N . HIS A 1 204 ? 16.429 7.776 -6.657 1.00 90.75 204 HIS A N 1
ATOM 1618 C CA . HIS A 1 204 ? 17.064 7.340 -7.903 1.00 90.75 204 HIS A CA 1
ATOM 1619 C C . HIS A 1 204 ? 17.476 8.509 -8.818 1.00 90.75 204 HIS A C 1
ATOM 1621 O O . HIS A 1 204 ? 17.967 8.293 -9.935 1.00 90.75 204 HIS A O 1
ATOM 1627 N N . GLY A 1 205 ? 17.306 9.748 -8.339 1.00 91.56 205 GLY A N 1
ATOM 1628 C CA . GLY A 1 205 ? 17.682 10.981 -9.027 1.00 91.56 205 GLY A CA 1
ATOM 1629 C C . GLY A 1 205 ? 16.661 11.488 -10.048 1.00 91.56 205 GLY A C 1
ATOM 1630 O O . GLY A 1 205 ? 17.017 12.339 -10.864 1.00 91.56 205 GLY A O 1
ATOM 1631 N N . TYR A 1 206 ? 15.431 10.972 -10.039 1.00 94.00 206 TYR A N 1
ATOM 1632 C CA . TYR A 1 206 ? 14.343 11.510 -10.855 1.00 94.00 206 TYR A CA 1
ATOM 1633 C C . TYR A 1 206 ? 13.659 12.699 -10.167 1.00 94.00 206 TYR A C 1
ATOM 1635 O O . TYR A 1 206 ? 13.836 12.941 -8.975 1.00 94.00 206 TYR A O 1
ATOM 1643 N N . ASP A 1 207 ? 12.874 13.451 -10.936 1.00 96.62 207 ASP A N 1
ATOM 1644 C CA . ASP A 1 207 ? 12.050 14.534 -10.405 1.00 96.62 207 ASP A CA 1
ATOM 1645 C C . ASP A 1 207 ? 10.791 13.978 -9.727 1.00 96.62 207 ASP A C 1
ATOM 1647 O O . ASP A 1 207 ? 10.084 13.158 -10.311 1.00 96.62 207 ASP A O 1
ATOM 1651 N N . MET A 1 208 ? 10.516 14.419 -8.501 1.00 95.94 208 MET A N 1
ATOM 1652 C CA . MET A 1 208 ? 9.408 13.885 -7.708 1.00 95.94 208 MET A CA 1
ATOM 1653 C C . MET A 1 208 ? 8.037 14.338 -8.220 1.00 95.94 208 MET A C 1
ATOM 1655 O O . MET A 1 208 ? 7.062 13.628 -8.020 1.00 95.94 208 MET A O 1
ATOM 1659 N N . ASP A 1 209 ? 7.945 15.482 -8.895 1.00 94.69 209 ASP A N 1
ATOM 1660 C CA . ASP A 1 209 ? 6.659 16.110 -9.218 1.00 94.69 209 ASP A CA 1
ATOM 1661 C C . ASP A 1 209 ? 6.183 15.808 -10.650 1.00 94.69 209 ASP A C 1
ATOM 1663 O O . ASP A 1 209 ? 5.058 16.153 -11.010 1.00 94.69 209 ASP A O 1
ATOM 1667 N N . SER A 1 210 ? 7.043 15.216 -11.487 1.00 94.69 210 SER A N 1
ATOM 1668 C CA . SER A 1 210 ? 6.781 15.033 -12.926 1.00 94.69 210 SER A CA 1
ATOM 1669 C C . SER A 1 210 ? 7.259 13.707 -13.526 1.00 94.69 210 SER A C 1
ATOM 1671 O O . SER A 1 210 ? 7.170 13.510 -14.740 1.00 94.69 210 SER A O 1
ATOM 1673 N N . ASN A 1 211 ? 7.829 12.805 -12.721 1.00 96.19 211 ASN A N 1
ATOM 1674 C CA . ASN A 1 211 ? 8.170 11.473 -13.206 1.00 96.19 211 ASN A CA 1
ATOM 1675 C C . ASN A 1 211 ? 6.914 10.602 -13.313 1.00 96.19 211 ASN A C 1
ATOM 1677 O O . ASN A 1 211 ? 6.083 10.599 -12.412 1.00 96.19 211 ASN A O 1
ATOM 1681 N N . ASP A 1 212 ? 6.831 9.809 -14.378 1.00 96.12 212 ASP A N 1
ATOM 1682 C CA . ASP A 1 212 ? 5.667 8.968 -14.669 1.00 96.12 212 ASP A CA 1
ATOM 1683 C C . ASP A 1 212 ? 5.531 7.757 -13.730 1.00 96.12 212 ASP A C 1
ATOM 1685 O O . ASP A 1 212 ? 4.506 7.089 -13.730 1.00 96.12 212 ASP A O 1
ATOM 1689 N N . SER A 1 213 ? 6.546 7.431 -12.919 1.00 97.62 213 SER A N 1
ATOM 1690 C CA . SER A 1 213 ? 6.438 6.326 -11.963 1.00 97.62 213 SER A CA 1
ATOM 1691 C C . SER A 1 213 ? 5.321 6.572 -10.947 1.00 97.62 213 SER A C 1
ATOM 1693 O O . SER A 1 213 ? 5.199 7.671 -10.407 1.00 97.62 213 SER A O 1
ATOM 1695 N N . ILE A 1 214 ? 4.584 5.520 -10.577 1.00 98.06 214 ILE A N 1
ATOM 1696 C CA . ILE A 1 214 ? 3.607 5.568 -9.483 1.00 98.06 214 ILE A CA 1
ATOM 1697 C C . ILE A 1 214 ? 4.227 6.010 -8.150 1.00 98.06 214 ILE A C 1
ATOM 1699 O O . ILE A 1 214 ? 3.494 6.411 -7.253 1.00 98.06 214 ILE A O 1
ATOM 1703 N N . MET A 1 215 ? 5.558 5.942 -8.015 1.00 98.19 215 MET A N 1
ATOM 1704 C CA . MET A 1 215 ? 6.311 6.362 -6.833 1.00 98.19 215 MET A CA 1
ATOM 1705 C C . MET A 1 215 ? 6.704 7.845 -6.854 1.00 98.19 215 MET A C 1
ATOM 1707 O O . MET A 1 215 ? 7.508 8.270 -6.025 1.00 98.19 215 MET A O 1
ATOM 1711 N N . SER A 1 216 ? 6.181 8.631 -7.795 1.00 96.62 216 SER A N 1
ATOM 1712 C CA . SER A 1 216 ? 6.266 10.093 -7.810 1.00 96.62 216 SER A CA 1
ATOM 1713 C C . SER A 1 216 ? 5.021 10.731 -7.165 1.00 96.62 216 SER A C 1
ATOM 1715 O O . SER A 1 216 ? 4.059 10.048 -6.810 1.00 96.62 216 SER A O 1
ATOM 1717 N N . TYR A 1 217 ? 5.036 12.054 -7.011 1.00 93.81 217 TYR A N 1
ATOM 1718 C CA . TYR A 1 217 ? 3.898 12.888 -6.617 1.00 93.81 217 TYR A CA 1
ATOM 1719 C C . TYR A 1 217 ? 3.281 13.618 -7.815 1.00 93.81 217 TYR A C 1
ATOM 1721 O O . TYR A 1 217 ? 2.648 14.664 -7.649 1.00 93.81 217 TYR A O 1
ATOM 1729 N N . ASP A 1 218 ? 3.455 13.081 -9.026 1.00 94.81 218 ASP A N 1
ATOM 1730 C CA . ASP A 1 218 ? 2.836 13.648 -10.217 1.00 94.81 218 ASP A CA 1
ATOM 1731 C C . ASP A 1 218 ? 1.306 13.647 -10.063 1.00 94.81 218 ASP A C 1
ATOM 1733 O O . ASP A 1 218 ? 0.632 12.614 -10.001 1.00 94.81 218 ASP A O 1
ATOM 1737 N N . LEU A 1 219 ? 0.742 14.854 -10.006 1.00 94.12 219 LEU A N 1
ATOM 1738 C CA . LEU A 1 219 ? -0.688 15.067 -9.807 1.00 94.12 219 LEU A CA 1
ATOM 1739 C C . LEU A 1 219 ? -1.531 14.530 -10.974 1.00 94.12 219 LEU A C 1
ATOM 1741 O O . LEU A 1 219 ? -2.743 14.376 -10.826 1.00 94.12 219 LEU A O 1
ATOM 1745 N N . SER A 1 220 ? -0.934 14.236 -12.133 1.00 95.81 220 SER A N 1
ATOM 1746 C CA . SER A 1 220 ? -1.621 13.581 -13.250 1.00 95.81 220 SER A CA 1
ATOM 1747 C C . SER A 1 220 ? -2.044 12.143 -12.927 1.00 95.81 220 SER A C 1
ATOM 1749 O O . SER A 1 220 ? -2.995 11.644 -13.535 1.00 95.81 220 SER A O 1
ATOM 1751 N N . HIS A 1 221 ? -1.431 11.522 -11.912 1.00 94.88 221 HIS A N 1
ATOM 1752 C CA . HIS A 1 221 ? -1.800 10.205 -11.390 1.00 94.88 221 HIS A CA 1
ATOM 1753 C C . HIS A 1 221 ? -3.074 10.233 -10.536 1.00 94.88 221 HIS A C 1
ATOM 1755 O O . HIS A 1 221 ? -3.644 9.181 -10.245 1.00 94.88 221 HIS A O 1
ATOM 1761 N N . HIS A 1 222 ? -3.558 11.415 -10.137 1.00 95.56 222 HIS A N 1
ATOM 1762 C CA . HIS A 1 222 ? -4.664 11.534 -9.191 1.00 95.56 222 HIS A CA 1
ATOM 1763 C C . HIS A 1 222 ? -5.979 10.983 -9.747 1.00 95.56 222 HIS A C 1
ATOM 1765 O O . HIS A 1 222 ? -6.568 11.505 -10.695 1.00 95.56 222 HIS A O 1
ATOM 1771 N N . SER A 1 223 ? -6.445 9.928 -9.090 1.00 96.88 223 SER A N 1
ATOM 1772 C CA . SER A 1 223 ? -7.757 9.313 -9.300 1.00 96.88 223 SER A CA 1
ATOM 1773 C C . SER A 1 223 ? -8.918 10.155 -8.746 1.00 96.88 223 SER A C 1
ATOM 1775 O O . SER A 1 223 ? -8.705 11.122 -8.013 1.00 96.88 223 SER A O 1
ATOM 1777 N N . ASN A 1 224 ? -10.150 9.765 -9.089 1.00 96.69 224 ASN A N 1
ATOM 1778 C CA . ASN A 1 224 ? -11.389 10.316 -8.534 1.00 96.69 224 ASN A CA 1
ATOM 1779 C C . ASN A 1 224 ? -12.351 9.167 -8.188 1.00 96.69 224 ASN A C 1
ATOM 1781 O O . ASN A 1 224 ? -13.007 8.590 -9.060 1.00 96.69 224 ASN A O 1
ATOM 1785 N N . GLY A 1 225 ? -12.410 8.801 -6.914 1.00 96.00 225 GLY A N 1
ATOM 1786 C CA . GLY A 1 225 ? -13.091 7.619 -6.412 1.00 96.00 225 GLY A CA 1
ATOM 1787 C C . GLY A 1 225 ? -12.571 6.357 -7.096 1.00 96.00 225 GLY A C 1
ATOM 1788 O O . GLY A 1 225 ? -11.378 6.056 -7.081 1.00 96.00 225 GLY A O 1
ATOM 1789 N N . LEU A 1 226 ? -13.479 5.611 -7.727 1.00 98.06 226 LEU A N 1
ATOM 1790 C CA . LEU A 1 226 ? -13.154 4.393 -8.479 1.00 98.06 226 LEU A CA 1
ATOM 1791 C C . LEU A 1 226 ? -12.683 4.670 -9.920 1.00 98.06 226 LEU A C 1
ATOM 1793 O O . LEU A 1 226 ? -12.349 3.734 -10.646 1.00 98.06 226 LEU A O 1
ATOM 1797 N N . GLU A 1 227 ? -12.664 5.928 -10.363 1.00 97.44 227 GLU A N 1
ATOM 1798 C CA . GLU A 1 227 ? -12.176 6.298 -11.690 1.00 97.44 227 GLU A CA 1
ATOM 1799 C C . GLU A 1 227 ? -10.661 6.537 -11.642 1.00 97.44 227 GLU A C 1
ATOM 1801 O O . GLU A 1 227 ? -10.169 7.418 -10.932 1.00 97.44 227 GLU A O 1
ATOM 1806 N N . GLN A 1 228 ? -9.907 5.743 -12.411 1.00 93.69 228 GLN A N 1
ATOM 1807 C CA . GLN A 1 228 ? -8.476 5.982 -12.615 1.00 93.69 228 GLN A CA 1
ATOM 1808 C C . GLN A 1 228 ? -8.260 7.278 -13.403 1.00 93.69 228 GLN A C 1
ATOM 1810 O O . GLN A 1 228 ? -9.088 7.659 -14.237 1.00 93.69 228 GLN A O 1
ATOM 1815 N N . SER A 1 229 ? -7.129 7.940 -13.168 1.00 94.69 229 SER A N 1
ATOM 1816 C CA . SER A 1 229 ? -6.727 9.080 -13.984 1.00 94.69 229 SER A CA 1
ATOM 1817 C C . SER A 1 229 ? -6.436 8.644 -15.428 1.00 94.69 229 SER A C 1
ATOM 1819 O O . SER A 1 229 ? -6.245 7.464 -15.734 1.00 94.69 229 SER A O 1
ATOM 1821 N N . ALA A 1 230 ? -6.382 9.614 -16.344 1.00 94.00 230 ALA A N 1
ATOM 1822 C CA . ALA A 1 230 ? -5.977 9.348 -17.725 1.00 94.00 230 ALA A CA 1
ATOM 1823 C C . ALA A 1 230 ? -4.510 8.891 -17.832 1.00 94.00 230 ALA A C 1
ATOM 1825 O O . ALA A 1 230 ? -4.154 8.226 -18.804 1.00 94.00 230 ALA A O 1
ATOM 1826 N N . ASN A 1 231 ? -3.689 9.251 -16.844 1.00 95.00 231 ASN A N 1
ATOM 1827 C CA . ASN A 1 231 ? -2.325 8.782 -16.686 1.00 95.00 231 ASN A CA 1
ATOM 1828 C C . ASN A 1 231 ? -2.155 8.190 -15.280 1.00 95.00 231 ASN A C 1
ATOM 1830 O O . ASN A 1 231 ? -1.811 8.940 -14.377 1.00 95.00 231 ASN A O 1
ATOM 1834 N N . PRO A 1 232 ? -2.453 6.904 -15.038 1.00 95.19 232 PRO A N 1
ATOM 1835 C CA . PRO A 1 232 ? -2.382 6.324 -13.693 1.00 95.19 232 PRO A CA 1
ATOM 1836 C C . PRO A 1 232 ? -0.945 6.081 -13.196 1.00 95.19 232 PRO A C 1
ATOM 1838 O O . PRO A 1 232 ? -0.777 5.580 -12.087 1.00 95.19 232 PRO A O 1
ATOM 1841 N N . GLY A 1 233 ? 0.062 6.437 -14.000 1.00 96.88 233 GLY A N 1
ATOM 1842 C CA . GLY A 1 233 ? 1.476 6.196 -13.745 1.00 96.88 233 GLY A CA 1
ATOM 1843 C C . GLY A 1 233 ? 1.961 4.836 -14.257 1.00 96.88 233 GLY A C 1
ATOM 1844 O O . GLY A 1 233 ? 1.180 3.964 -14.653 1.00 96.88 233 GLY A O 1
ATOM 1845 N N . SER A 1 234 ? 3.278 4.663 -14.266 1.00 97.12 234 SER A N 1
ATOM 1846 C CA . SER A 1 234 ? 3.994 3.455 -14.677 1.00 97.12 234 SER A CA 1
ATOM 1847 C C . SER A 1 234 ? 5.013 3.022 -13.616 1.00 97.12 234 SER A C 1
ATOM 1849 O O . SER A 1 234 ? 5.021 3.516 -12.496 1.00 97.12 234 SER A O 1
ATOM 1851 N N . PHE A 1 235 ? 5.909 2.094 -13.951 1.00 97.81 235 PHE A N 1
ATOM 1852 C CA . PHE A 1 235 ? 7.107 1.824 -13.152 1.00 97.81 235 PHE A CA 1
ATOM 1853 C C . PHE A 1 235 ? 8.351 2.376 -13.845 1.00 97.81 235 PHE A C 1
ATOM 1855 O O . PHE A 1 235 ? 8.471 2.296 -15.071 1.00 97.81 235 PHE A O 1
ATOM 1862 N N . ALA A 1 236 ? 9.284 2.916 -13.063 1.00 96.44 236 ALA A N 1
ATOM 1863 C CA . ALA A 1 236 ? 10.647 3.171 -13.512 1.00 96.44 236 ALA A CA 1
ATOM 1864 C C . ALA A 1 236 ? 11.449 1.850 -13.574 1.00 96.44 236 ALA A C 1
ATOM 1866 O O . ALA A 1 236 ? 11.052 0.854 -12.959 1.00 96.44 236 ALA A O 1
ATOM 1867 N N . PRO A 1 237 ? 12.603 1.809 -14.269 1.00 96.81 237 PRO A N 1
ATOM 1868 C CA . PRO A 1 237 ? 13.450 0.613 -14.311 1.00 96.81 237 PRO A CA 1
ATOM 1869 C C . PRO A 1 237 ? 13.826 0.071 -12.925 1.00 96.81 237 PRO A C 1
ATOM 1871 O O . PRO A 1 237 ? 13.811 -1.139 -12.701 1.00 96.81 237 PRO A O 1
ATOM 1874 N N . GLU A 1 238 ? 14.125 0.962 -11.978 1.00 96.12 238 GLU A N 1
ATOM 1875 C CA . GLU A 1 238 ? 14.439 0.609 -10.592 1.00 96.12 238 GLU A CA 1
ATOM 1876 C C . GLU A 1 238 ? 13.248 0.006 -9.844 1.00 96.12 238 GLU A C 1
ATOM 1878 O O . GLU A 1 238 ? 13.445 -0.893 -9.021 1.00 96.12 238 GLU A O 1
ATOM 1883 N N . ASP A 1 239 ? 12.028 0.448 -10.156 1.00 97.44 239 ASP A N 1
ATOM 1884 C CA . ASP A 1 239 ? 10.810 -0.090 -9.555 1.00 97.44 239 ASP A CA 1
ATOM 1885 C C . ASP A 1 239 ? 10.603 -1.533 -10.014 1.00 97.44 239 ASP A C 1
ATOM 1887 O O . ASP A 1 239 ? 10.505 -2.441 -9.188 1.00 97.44 239 ASP A O 1
ATOM 1891 N N . TYR A 1 240 ? 10.642 -1.775 -11.330 1.00 97.88 240 TYR A N 1
ATOM 1892 C CA . TYR A 1 240 ? 10.567 -3.127 -11.891 1.00 97.88 240 TYR A CA 1
ATOM 1893 C C . TYR A 1 240 ? 11.643 -4.035 -11.299 1.00 97.88 240 TYR A C 1
ATOM 1895 O O . TYR A 1 240 ? 11.360 -5.156 -10.877 1.00 97.88 240 TYR A O 1
ATOM 1903 N N . PHE A 1 241 ? 12.886 -3.562 -11.234 1.00 96.00 241 PHE A N 1
ATOM 1904 C CA . PHE A 1 241 ? 13.967 -4.357 -10.671 1.00 96.00 241 PHE A CA 1
ATOM 1905 C C . PHE A 1 241 ? 13.704 -4.694 -9.200 1.00 96.00 241 PHE A C 1
ATOM 1907 O O . PHE A 1 241 ? 13.789 -5.861 -8.822 1.00 96.00 241 PHE A O 1
ATOM 1914 N N . THR A 1 242 ? 13.293 -3.720 -8.387 1.00 95.19 242 THR A N 1
ATOM 1915 C CA . THR A 1 242 ? 12.990 -3.928 -6.963 1.00 95.19 242 THR A CA 1
ATOM 1916 C C . THR A 1 242 ? 11.821 -4.893 -6.750 1.00 95.19 242 THR A C 1
ATOM 1918 O O . THR A 1 242 ? 11.917 -5.788 -5.908 1.00 95.19 242 THR A O 1
ATOM 1921 N N . LEU A 1 243 ? 10.738 -4.780 -7.529 1.00 96.75 243 LEU A N 1
ATOM 1922 C CA . LEU A 1 243 ? 9.594 -5.697 -7.439 1.00 96.75 243 LEU A CA 1
ATOM 1923 C C . LEU A 1 243 ? 9.976 -7.134 -7.810 1.00 96.75 243 LEU A C 1
ATOM 1925 O O . LEU A 1 243 ? 9.492 -8.069 -7.174 1.00 96.75 243 LEU A O 1
ATOM 1929 N N . SER A 1 244 ? 10.894 -7.318 -8.768 1.00 95.06 244 SER A N 1
ATOM 1930 C CA . SER A 1 244 ? 11.413 -8.643 -9.148 1.00 95.06 244 SER A CA 1
ATOM 1931 C C . SER A 1 244 ? 12.153 -9.347 -8.009 1.00 95.06 244 SER A C 1
ATOM 1933 O O . SER A 1 244 ? 12.203 -10.576 -7.968 1.00 95.06 244 SER A O 1
ATOM 1935 N N . LEU A 1 245 ? 12.680 -8.588 -7.043 1.00 92.81 245 LEU A N 1
ATOM 1936 C CA . LEU A 1 245 ? 13.329 -9.140 -5.856 1.00 92.81 245 LEU A CA 1
ATOM 1937 C C . LEU A 1 245 ? 12.308 -9.651 -4.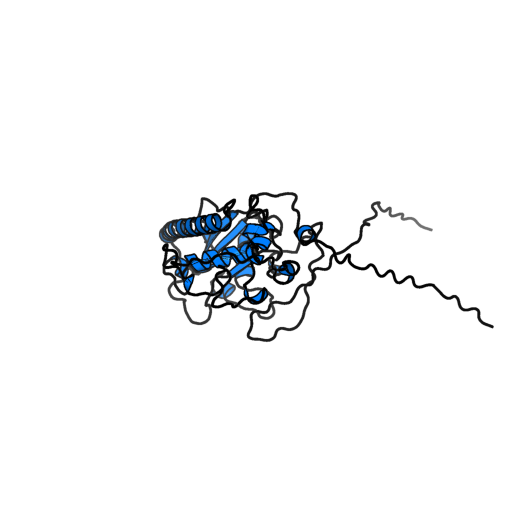829 1.00 92.81 245 LEU A C 1
ATOM 1939 O O . LEU A 1 245 ? 12.640 -10.523 -4.028 1.00 92.81 245 LEU A O 1
ATOM 1943 N N . ASN A 1 246 ? 11.069 -9.151 -4.838 1.00 93.75 246 ASN A N 1
ATOM 1944 C CA . ASN A 1 246 ? 10.028 -9.512 -3.876 1.00 93.75 246 ASN A CA 1
ATOM 1945 C C . ASN A 1 246 ? 9.203 -10.724 -4.340 1.00 93.75 246 ASN A C 1
ATOM 1947 O O . ASN A 1 246 ? 8.013 -10.619 -4.648 1.00 93.75 246 ASN A O 1
ATOM 1951 N N . LYS A 1 247 ? 9.837 -11.900 -4.359 1.00 92.81 247 LYS A N 1
ATOM 1952 C CA . LYS A 1 247 ? 9.220 -13.155 -4.823 1.00 92.81 247 LYS A CA 1
ATOM 1953 C C . LYS A 1 247 ? 8.052 -13.636 -3.969 1.00 92.81 247 LYS A C 1
ATOM 1955 O O . LYS A 1 247 ? 7.195 -14.352 -4.474 1.00 92.81 247 LYS A O 1
ATOM 1960 N N . ARG A 1 248 ? 7.952 -13.218 -2.706 1.00 93.25 248 ARG A N 1
ATOM 1961 C CA . ARG A 1 248 ? 6.753 -13.497 -1.909 1.00 93.25 248 ARG A CA 1
ATOM 1962 C C . ARG A 1 248 ? 5.550 -12.668 -2.370 1.00 93.25 248 ARG A C 1
ATOM 1964 O O . ARG A 1 248 ? 4.434 -13.157 -2.276 1.00 93.25 248 ARG A O 1
ATOM 1971 N N . ALA A 1 249 ? 5.724 -11.445 -2.872 1.00 95.50 249 ALA A N 1
ATOM 1972 C CA . ALA A 1 249 ? 4.607 -10.652 -3.404 1.00 95.50 249 ALA A CA 1
ATOM 1973 C C . ALA A 1 249 ? 4.290 -10.988 -4.874 1.00 95.50 249 ALA A C 1
ATOM 1975 O O . ALA A 1 249 ? 3.116 -11.142 -5.226 1.00 95.50 249 ALA A O 1
ATOM 1976 N N . PHE A 1 250 ? 5.335 -11.141 -5.695 1.00 96.94 250 PHE A N 1
ATOM 1977 C CA . PHE A 1 250 ? 5.252 -11.336 -7.147 1.00 96.94 250 PHE A CA 1
ATOM 1978 C C . PHE A 1 250 ? 6.081 -12.556 -7.593 1.00 96.94 250 PHE A C 1
ATOM 1980 O O . PHE A 1 250 ? 7.139 -12.398 -8.210 1.00 96.94 250 PHE A O 1
ATOM 1987 N N . PRO A 1 251 ? 5.660 -13.784 -7.240 1.00 94.75 251 PRO A N 1
ATOM 1988 C CA . PRO A 1 251 ? 6.416 -14.999 -7.551 1.00 94.75 251 PRO A CA 1
ATOM 1989 C C . PRO A 1 251 ? 6.600 -15.236 -9.055 1.00 94.75 251 PRO A C 1
ATOM 1991 O O . PRO A 1 251 ? 7.605 -15.824 -9.447 1.00 94.75 251 PRO A O 1
ATOM 1994 N N . ASP A 1 252 ? 5.666 -14.764 -9.887 1.00 95.94 252 ASP A N 1
ATOM 1995 C CA . ASP A 1 252 ? 5.657 -15.016 -11.333 1.00 95.94 252 ASP A CA 1
ATOM 1996 C C . ASP A 1 252 ? 6.229 -13.838 -12.147 1.00 95.94 252 ASP A C 1
ATOM 1998 O O . ASP A 1 252 ? 6.214 -13.851 -13.383 1.00 95.94 252 ASP A O 1
ATOM 2002 N N . PHE A 1 253 ? 6.717 -12.789 -11.476 1.00 96.94 253 PHE A N 1
ATOM 2003 C CA . PHE A 1 253 ? 7.325 -11.634 -12.128 1.00 96.94 253 PHE A CA 1
ATOM 2004 C C . PHE A 1 253 ? 8.846 -11.764 -12.200 1.00 96.94 253 PHE A C 1
ATOM 2006 O O . PHE A 1 253 ? 9.530 -11.905 -11.183 1.00 96.94 253 PHE A O 1
ATOM 2013 N N . GLU A 1 254 ? 9.380 -11.665 -13.415 1.00 95.88 254 GLU A N 1
ATOM 2014 C CA . GLU A 1 254 ? 10.814 -11.632 -13.686 1.00 95.88 254 GLU A CA 1
ATOM 2015 C C . GLU A 1 254 ? 11.196 -10.320 -14.360 1.00 95.88 254 GLU A C 1
ATOM 2017 O O . GLU A 1 254 ? 10.498 -9.814 -15.241 1.00 95.88 254 GLU A O 1
ATOM 2022 N N . PHE A 1 255 ? 12.343 -9.776 -13.965 1.00 95.69 255 PHE A N 1
ATOM 2023 C CA . PHE A 1 255 ? 12.872 -8.581 -14.598 1.00 95.69 255 PHE A CA 1
ATOM 2024 C C . PHE A 1 255 ? 13.447 -8.913 -15.981 1.00 95.69 255 PHE A C 1
ATOM 2026 O O . PHE A 1 255 ? 14.322 -9.770 -16.106 1.00 95.69 255 PHE A O 1
ATOM 2033 N N . ALA A 1 256 ? 12.979 -8.214 -17.013 1.00 94.81 256 ALA A N 1
ATOM 2034 C CA . ALA A 1 256 ? 13.484 -8.317 -18.372 1.00 94.81 256 ALA A CA 1
ATOM 2035 C C . ALA A 1 256 ? 14.116 -6.982 -18.793 1.00 94.81 256 ALA A C 1
ATOM 2037 O O . ALA A 1 256 ? 13.414 -5.988 -18.972 1.00 94.81 256 ALA A O 1
ATOM 2038 N N . ASP A 1 257 ? 15.442 -6.967 -18.967 1.00 92.06 257 ASP A N 1
ATOM 2039 C CA . ASP A 1 257 ? 16.211 -5.756 -19.299 1.00 92.06 257 ASP A CA 1
ATOM 2040 C C . ASP A 1 257 ? 15.657 -5.019 -20.529 1.00 92.06 257 ASP A C 1
ATOM 2042 O O . ASP A 1 257 ? 15.494 -3.802 -20.506 1.00 92.06 257 ASP A O 1
ATOM 2046 N N . GLU A 1 258 ? 15.332 -5.753 -21.598 1.00 92.62 258 GLU A N 1
ATOM 2047 C CA . GLU A 1 258 ? 14.908 -5.157 -22.871 1.00 92.62 258 GLU A CA 1
ATOM 2048 C C . GLU A 1 258 ? 13.586 -4.381 -22.766 1.00 92.62 258 GLU A C 1
ATOM 2050 O O . GLU A 1 258 ? 13.437 -3.348 -23.422 1.00 92.62 258 GLU A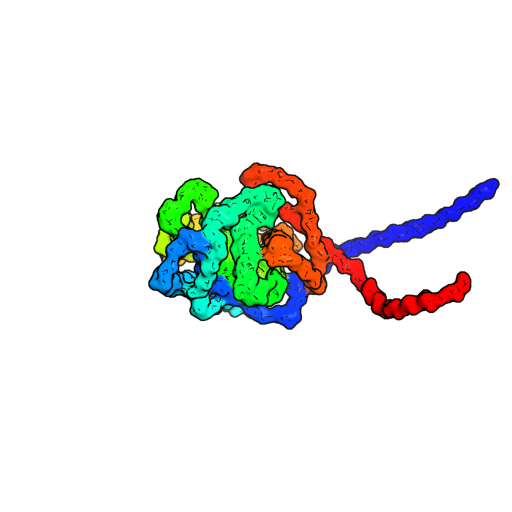 O 1
ATOM 2055 N N . SER A 1 259 ? 12.635 -4.854 -21.953 1.00 93.44 259 SER A N 1
ATOM 2056 C CA . SER A 1 259 ? 11.319 -4.222 -21.792 1.00 93.44 259 SER A CA 1
ATOM 2057 C C . SER A 1 259 ? 11.274 -3.241 -20.622 1.00 93.44 259 SER A C 1
ATOM 2059 O O . SER A 1 259 ? 10.670 -2.179 -20.746 1.00 93.44 259 SER A O 1
ATOM 2061 N N . HIS A 1 260 ? 11.915 -3.565 -19.498 1.00 96.19 260 HIS A N 1
ATOM 2062 C CA . HIS A 1 260 ? 11.812 -2.787 -18.259 1.00 96.19 260 HIS A CA 1
ATOM 2063 C C . HIS A 1 260 ? 12.936 -1.757 -18.088 1.00 96.19 260 HIS A C 1
ATOM 2065 O O . HIS A 1 260 ? 12.793 -0.823 -17.303 1.00 96.19 260 HIS A O 1
ATOM 2071 N N . ASN A 1 261 ? 14.048 -1.888 -18.819 1.00 95.81 261 ASN A N 1
ATOM 2072 C CA . ASN A 1 261 ? 15.171 -0.949 -18.793 1.00 95.81 261 ASN A CA 1
ATOM 2073 C C . ASN A 1 261 ? 15.724 -0.682 -20.208 1.00 95.81 261 ASN A C 1
ATOM 2075 O O . ASN A 1 261 ? 16.908 -0.903 -20.478 1.00 95.81 261 ASN A O 1
ATOM 2079 N N . PRO A 1 262 ? 14.896 -0.162 -21.134 1.00 92.69 262 PRO A N 1
ATOM 2080 C CA . PRO A 1 262 ? 15.265 -0.023 -22.545 1.00 92.69 262 PRO A CA 1
ATOM 2081 C C . PRO A 1 262 ? 16.434 0.945 -22.788 1.00 92.69 262 PRO A C 1
ATOM 2083 O O . PRO A 1 262 ? 17.060 0.918 -23.847 1.00 92.69 262 PRO A O 1
ATOM 2086 N N . THR A 1 263 ? 16.741 1.818 -21.825 1.00 91.75 263 THR A N 1
ATOM 2087 C CA . THR A 1 263 ? 17.878 2.750 -21.882 1.00 91.75 263 THR A CA 1
ATOM 2088 C C . THR A 1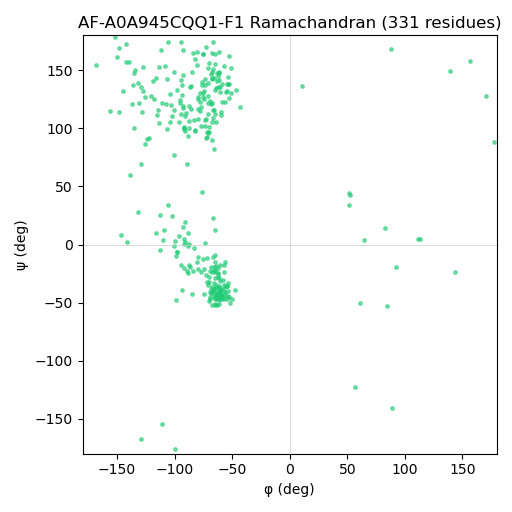 263 ? 19.155 2.187 -21.255 1.00 91.75 263 THR A C 1
ATOM 2090 O O . THR A 1 263 ? 20.175 2.877 -21.258 1.00 91.75 263 THR A O 1
ATOM 2093 N N . ALA A 1 264 ? 19.118 0.948 -20.748 1.00 90.31 264 ALA A N 1
ATOM 2094 C CA . ALA A 1 264 ? 20.220 0.268 -20.073 1.00 90.31 264 ALA A CA 1
ATOM 2095 C C . ALA A 1 264 ? 20.834 1.106 -18.934 1.00 90.31 264 ALA A C 1
ATOM 2097 O O . ALA A 1 264 ? 22.059 1.211 -18.803 1.00 90.31 264 ALA A O 1
ATOM 2098 N N . LYS A 1 265 ? 19.982 1.730 -18.109 1.00 89.50 265 LYS A N 1
ATOM 2099 C CA . LYS A 1 265 ? 20.424 2.453 -16.912 1.00 89.50 265 LYS A CA 1
ATOM 2100 C C . LYS A 1 265 ? 21.094 1.467 -15.940 1.00 89.50 265 LYS A C 1
ATOM 2102 O O . LYS A 1 265 ? 20.547 0.384 -15.733 1.00 89.50 265 LYS A O 1
ATOM 2107 N N . PRO A 1 266 ? 22.245 1.804 -15.331 1.00 88.75 266 PRO A N 1
ATOM 2108 C CA . PRO A 1 266 ? 22.839 0.976 -14.283 1.00 88.75 266 PRO A CA 1
ATOM 2109 C C . PRO A 1 266 ? 21.906 0.835 -13.070 1.00 88.75 266 PRO A C 1
ATOM 2111 O O . PRO A 1 266 ? 21.327 1.824 -12.622 1.00 88.75 266 PRO A O 1
ATOM 2114 N N . LEU A 1 267 ? 21.774 -0.389 -12.549 1.00 89.00 267 LEU A N 1
ATOM 2115 C CA . LEU A 1 267 ? 20.903 -0.744 -11.413 1.00 89.00 267 LEU A CA 1
ATOM 2116 C C . LEU A 1 267 ? 21.692 -1.249 -10.191 1.00 89.00 267 LEU A C 1
ATOM 2118 O O . LEU A 1 267 ? 21.117 -1.748 -9.228 1.00 89.00 267 LEU A O 1
ATOM 2122 N N . ASP A 1 268 ? 23.017 -1.115 -10.215 1.00 79.12 268 ASP A N 1
ATOM 2123 C CA . ASP A 1 268 ? 23.959 -1.607 -9.201 1.00 79.12 268 ASP A CA 1
ATOM 2124 C C . ASP A 1 268 ? 23.766 -0.974 -7.812 1.00 79.12 268 ASP A C 1
ATOM 2126 O O . ASP A 1 268 ? 24.151 -1.550 -6.794 1.00 79.12 268 ASP A O 1
ATOM 2130 N N . ASP A 1 269 ? 23.109 0.183 -7.761 1.00 82.75 269 ASP A N 1
ATOM 2131 C CA . ASP A 1 269 ? 22.940 0.986 -6.554 1.00 82.75 269 ASP A CA 1
ATOM 2132 C C . ASP A 1 269 ? 21.506 1.027 -6.001 1.00 82.75 269 ASP A C 1
ATOM 2134 O O . ASP A 1 269 ? 21.271 1.703 -4.996 1.00 82.75 269 ASP A O 1
ATOM 2138 N N . VAL A 1 270 ? 20.553 0.285 -6.583 1.00 86.75 270 VAL A N 1
ATOM 2139 C CA . VAL A 1 270 ? 19.130 0.296 -6.167 1.00 86.75 270 VAL A CA 1
ATOM 2140 C C . VAL A 1 270 ? 18.959 0.005 -4.670 1.00 86.75 270 VAL A C 1
ATOM 2142 O O . VAL A 1 270 ? 18.157 0.641 -3.990 1.00 86.75 270 VAL A O 1
ATOM 2145 N N . GLN A 1 271 ? 19.797 -0.871 -4.117 1.00 85.56 271 GLN A N 1
ATOM 2146 C CA . GLN A 1 271 ? 19.827 -1.215 -2.690 1.00 85.56 271 GLN A CA 1
ATOM 2147 C C . GLN A 1 271 ? 20.040 -0.029 -1.735 1.00 85.56 271 GLN A C 1
ATOM 2149 O O . GLN A 1 271 ? 19.662 -0.107 -0.568 1.00 85.56 271 GLN A O 1
ATOM 2154 N N . LYS A 1 272 ? 20.635 1.081 -2.199 1.00 88.31 272 LYS A N 1
ATOM 2155 C CA . LYS A 1 272 ? 20.808 2.301 -1.390 1.00 88.31 272 LYS A CA 1
ATOM 2156 C C . LYS A 1 272 ? 19.476 2.991 -1.093 1.00 88.31 272 LYS A C 1
ATOM 2158 O O . LYS A 1 272 ? 19.423 3.793 -0.164 1.00 88.31 272 LYS A O 1
ATOM 2163 N N . CYS A 1 273 ? 18.445 2.676 -1.874 1.00 90.69 273 CYS A N 1
ATOM 2164 C CA . CYS A 1 273 ? 17.107 3.236 -1.764 1.00 90.69 273 CYS A CA 1
ATOM 2165 C C . CYS A 1 273 ? 16.115 2.317 -1.054 1.00 90.69 273 CYS A C 1
ATOM 2167 O O . CYS A 1 273 ? 14.976 2.722 -0.864 1.00 90.69 273 CYS A O 1
ATOM 2169 N N . PHE A 1 274 ? 16.511 1.113 -0.620 1.00 90.19 274 PHE A N 1
ATOM 2170 C CA . PHE A 1 274 ? 15.602 0.262 0.148 1.00 90.19 274 PHE A CA 1
ATOM 2171 C C . PHE A 1 274 ? 15.070 1.002 1.378 1.00 90.19 274 PHE A C 1
ATOM 2173 O O . PHE A 1 274 ? 15.831 1.613 2.135 1.00 90.19 274 PHE A O 1
ATOM 2180 N N . ILE A 1 275 ? 13.747 0.949 1.550 1.00 86.00 275 ILE A N 1
ATOM 2181 C CA . ILE A 1 275 ? 13.050 1.647 2.627 1.00 86.00 275 ILE A CA 1
ATOM 2182 C C . ILE A 1 275 ? 13.543 1.120 3.975 1.00 86.00 275 ILE A C 1
ATOM 2184 O O . ILE A 1 275 ? 13.890 -0.050 4.131 1.00 86.00 275 ILE A O 1
ATOM 2188 N N . ASN A 1 276 ? 13.569 1.989 4.980 1.00 84.25 276 ASN A N 1
ATOM 2189 C CA . ASN A 1 276 ? 13.960 1.587 6.321 1.00 84.25 276 ASN A CA 1
ATOM 2190 C C . ASN A 1 276 ? 12.935 0.627 6.953 1.00 84.25 276 ASN A C 1
ATOM 2192 O O . ASN A 1 276 ? 11.727 0.806 6.780 1.00 84.25 276 ASN A O 1
ATOM 2196 N N . PRO A 1 277 ? 13.400 -0.362 7.735 1.00 87.62 277 PRO A N 1
ATOM 2197 C CA . PRO A 1 277 ? 12.515 -1.258 8.465 1.00 87.62 277 PRO A CA 1
ATOM 2198 C C . PRO A 1 277 ? 11.744 -0.531 9.573 1.00 87.62 277 PRO A C 1
ATOM 2200 O O . PRO A 1 277 ? 12.152 0.532 10.046 1.00 87.62 277 PRO A O 1
ATOM 2203 N N . PHE A 1 278 ? 10.699 -1.179 10.090 1.00 89.25 278 PHE A N 1
ATOM 2204 C CA . PHE A 1 278 ? 10.183 -0.843 11.419 1.00 89.25 278 PHE A CA 1
ATOM 2205 C C . PHE A 1 278 ? 11.254 -1.090 12.495 1.00 89.25 278 PHE A C 1
ATOM 2207 O O . PHE A 1 278 ? 12.076 -2.007 12.374 1.00 89.25 278 PHE A O 1
ATOM 2214 N N . SER A 1 279 ? 11.243 -0.308 13.574 1.00 88.88 279 SER A N 1
ATOM 2215 C CA . SER A 1 279 ? 12.176 -0.478 14.695 1.00 88.88 279 SER A CA 1
ATOM 2216 C C . SER A 1 279 ? 11.936 -1.795 15.452 1.00 88.88 279 SER A C 1
ATOM 2218 O O . SER A 1 279 ? 10.980 -2.529 15.188 1.00 88.88 279 SER A O 1
ATOM 2220 N N . THR A 1 280 ? 12.795 -2.130 16.418 1.00 88.12 280 THR A N 1
ATOM 2221 C CA . THR A 1 280 ? 12.624 -3.337 17.256 1.00 88.12 280 THR A CA 1
ATOM 2222 C C . THR A 1 280 ? 11.372 -3.295 18.136 1.00 88.12 280 THR A C 1
ATOM 2224 O O . THR A 1 280 ? 10.984 -4.313 18.708 1.00 88.12 280 THR A O 1
ATOM 2227 N N . PHE A 1 281 ? 10.681 -2.153 18.206 1.00 88.88 281 PHE A N 1
ATOM 2228 C CA . PHE A 1 281 ? 9.437 -1.995 18.954 1.00 88.88 281 PHE A CA 1
ATOM 2229 C C . PHE A 1 281 ? 8.340 -2.993 18.545 1.00 88.88 281 PHE A C 1
ATOM 2231 O O . PHE A 1 281 ? 7.587 -3.457 19.413 1.00 88.88 281 PHE A O 1
ATOM 2238 N N . VAL A 1 282 ? 8.262 -3.325 17.248 1.00 89.62 282 VAL A N 1
ATOM 2239 C CA . VAL A 1 282 ? 7.287 -4.280 16.683 1.00 89.62 282 VAL A CA 1
ATOM 2240 C C . VAL A 1 282 ? 7.786 -5.730 16.706 1.00 89.62 282 VAL A C 1
ATOM 2242 O O . VAL A 1 282 ? 7.070 -6.634 16.292 1.00 89.62 282 VAL A O 1
ATOM 2245 N N . GLY A 1 283 ? 9.011 -5.960 17.183 1.00 87.19 283 GLY A N 1
ATOM 2246 C CA . GLY A 1 283 ? 9.653 -7.269 17.241 1.00 87.19 283 GLY A CA 1
ATOM 2247 C C . GLY A 1 283 ? 11.133 -7.208 16.867 1.00 87.19 283 GLY A C 1
ATOM 2248 O O . GLY A 1 283 ? 11.554 -6.388 16.045 1.00 87.19 283 GLY A O 1
ATOM 2249 N N . GLU A 1 284 ? 11.922 -8.102 17.463 1.00 82.38 284 GLU A N 1
ATOM 2250 C CA . GLU A 1 284 ? 13.351 -8.241 17.175 1.00 82.38 284 GLU A CA 1
ATOM 2251 C C . GLU A 1 284 ? 13.595 -8.650 15.719 1.00 82.38 284 GLU A C 1
ATOM 2253 O O . GLU A 1 284 ? 12.849 -9.441 15.138 1.00 82.38 284 GLU A O 1
ATOM 2258 N N . PHE A 1 285 ? 14.680 -8.145 15.136 1.00 74.44 285 PHE A N 1
ATOM 2259 C CA . PHE A 1 285 ? 15.133 -8.609 13.830 1.00 74.44 285 PHE A CA 1
ATOM 2260 C C . PHE A 1 285 ? 15.617 -10.057 13.945 1.00 74.44 285 PHE A C 1
ATOM 2262 O O . PHE A 1 285 ? 16.546 -10.350 14.703 1.00 74.44 285 PHE A O 1
ATOM 2269 N N . ALA A 1 286 ? 15.029 -10.973 13.174 1.00 63.53 286 ALA A N 1
ATOM 2270 C CA . ALA A 1 286 ? 15.623 -12.294 13.030 1.00 63.53 286 ALA A CA 1
ATOM 2271 C C . ALA A 1 286 ? 16.938 -12.202 12.254 1.00 63.53 286 ALA A C 1
ATOM 2273 O O . ALA A 1 286 ? 17.101 -11.411 11.325 1.00 63.53 286 ALA A O 1
ATOM 2274 N N . HIS A 1 287 ? 17.874 -13.073 12.615 1.00 57.41 287 HIS A N 1
ATOM 2275 C CA . HIS A 1 287 ? 19.053 -13.306 11.801 1.00 57.41 287 HIS A CA 1
ATOM 2276 C C . HIS A 1 287 ? 18.639 -14.086 10.547 1.00 57.41 287 HIS A C 1
ATOM 2278 O O . HIS A 1 287 ? 18.526 -15.311 10.590 1.00 57.41 287 HIS A O 1
ATOM 2284 N N . ILE A 1 288 ? 18.415 -13.400 9.428 1.00 53.25 288 ILE A N 1
ATOM 2285 C CA . ILE A 1 288 ? 18.074 -14.062 8.167 1.00 53.25 288 ILE A CA 1
ATOM 2286 C C . ILE A 1 288 ? 19.366 -14.603 7.531 1.00 53.25 288 ILE A C 1
ATOM 2288 O O . ILE A 1 288 ? 20.284 -13.847 7.204 1.00 53.25 288 ILE A O 1
ATOM 2292 N N . SER A 1 289 ? 19.470 -15.927 7.386 1.00 41.22 289 SER A N 1
ATOM 2293 C CA . SER A 1 289 ? 20.610 -16.591 6.739 1.00 41.22 289 SER A CA 1
ATOM 2294 C C . SER A 1 289 ? 20.863 -16.039 5.329 1.00 41.22 289 SER A C 1
ATOM 2296 O O . SER A 1 289 ? 19.935 -15.914 4.540 1.00 41.22 289 SER A O 1
ATOM 2298 N N . GLY A 1 290 ? 22.123 -15.719 5.017 1.00 41.62 290 GLY A N 1
ATOM 2299 C CA . GLY A 1 290 ? 22.521 -15.112 3.738 1.00 41.62 290 GLY A CA 1
ATOM 2300 C C . GLY A 1 290 ? 22.554 -13.582 3.752 1.00 41.62 290 GLY A C 1
ATOM 2301 O O . GLY A 1 290 ? 23.284 -12.995 2.966 1.00 41.62 290 GLY A O 1
ATOM 2302 N N . THR A 1 291 ? 21.880 -12.937 4.707 1.00 38.97 291 THR A N 1
ATOM 2303 C CA . THR A 1 291 ? 21.948 -11.479 4.874 1.00 38.97 291 THR A CA 1
ATOM 2304 C C . THR A 1 291 ? 22.895 -11.073 6.001 1.00 38.97 291 THR A C 1
ATOM 2306 O O . THR A 1 291 ? 23.095 -11.802 6.977 1.00 38.97 291 THR A O 1
ATOM 2309 N N . GLY A 1 292 ? 23.528 -9.908 5.853 1.00 38.22 292 GLY A N 1
ATOM 2310 C CA . GLY A 1 292 ? 24.309 -9.282 6.918 1.00 38.22 292 GLY A CA 1
ATOM 2311 C C . GLY A 1 292 ? 23.460 -8.943 8.148 1.00 38.22 292 GLY A C 1
ATOM 2312 O O . GLY A 1 292 ? 22.235 -8.912 8.087 1.00 38.22 292 GLY A O 1
ATOM 2313 N N . ARG A 1 293 ? 24.093 -8.650 9.291 1.00 36.31 293 ARG A N 1
ATOM 2314 C CA . ARG A 1 293 ? 23.343 -8.107 10.439 1.00 36.31 293 ARG A CA 1
ATOM 2315 C C . ARG A 1 293 ? 22.925 -6.670 10.120 1.00 36.31 293 ARG A C 1
ATOM 2317 O O . ARG A 1 293 ? 23.791 -5.850 9.821 1.00 36.31 293 ARG A O 1
ATOM 2324 N N . VAL A 1 294 ? 21.639 -6.348 10.269 1.00 38.53 294 VAL A N 1
ATOM 2325 C CA . VAL A 1 294 ? 21.179 -4.953 10.325 1.00 38.53 294 VAL A CA 1
ATOM 2326 C C . VAL A 1 294 ? 21.726 -4.344 11.613 1.00 38.53 294 VAL A C 1
ATOM 2328 O O . VAL A 1 294 ? 21.308 -4.713 12.710 1.00 38.53 294 VAL A O 1
ATOM 2331 N N . LYS A 1 295 ? 22.706 -3.446 11.499 1.00 35.09 295 LYS A N 1
ATOM 2332 C CA . LYS A 1 295 ? 23.128 -2.590 12.611 1.00 35.09 295 LYS A CA 1
ATOM 2333 C C . LYS A 1 295 ? 22.556 -1.197 12.398 1.00 35.09 295 LYS A C 1
ATOM 2335 O O . LYS A 1 295 ? 22.853 -0.533 11.408 1.00 35.09 295 LYS A O 1
ATOM 2340 N N . GLU A 1 296 ? 21.747 -0.770 13.355 1.00 34.97 296 GLU A N 1
ATOM 2341 C CA . GLU A 1 296 ? 21.261 0.599 13.491 1.00 34.97 296 GLU A CA 1
ATOM 2342 C C . GLU A 1 296 ? 22.446 1.569 13.630 1.00 34.97 296 GLU A C 1
ATOM 2344 O O . GLU A 1 296 ? 23.276 1.420 14.533 1.00 34.97 296 GLU A O 1
ATOM 2349 N N . TRP A 1 297 ? 22.550 2.565 12.743 1.00 28.88 297 TRP A N 1
ATOM 2350 C CA . TRP A 1 297 ? 23.454 3.695 12.965 1.00 28.88 297 TRP A CA 1
ATOM 2351 C C . TRP A 1 297 ? 22.712 4.828 13.661 1.00 28.88 297 TRP A C 1
ATOM 2353 O O . TRP A 1 297 ? 21.807 5.446 13.104 1.00 28.88 297 TRP A O 1
ATOM 2363 N N . ARG A 1 298 ? 23.190 5.186 14.852 1.00 29.09 298 ARG A N 1
ATOM 2364 C CA . ARG A 1 298 ? 22.776 6.398 15.561 1.00 29.09 298 ARG A CA 1
ATOM 2365 C C . ARG A 1 298 ? 23.556 7.602 15.035 1.00 29.09 298 ARG A C 1
ATOM 2367 O O . ARG A 1 298 ? 24.684 7.840 15.461 1.00 29.09 298 ARG A O 1
ATOM 2374 N N . LEU A 1 299 ? 22.964 8.384 14.134 1.00 28.48 299 LEU A N 1
ATOM 2375 C CA . LEU A 1 299 ? 23.432 9.739 13.816 1.00 28.48 299 LEU A CA 1
ATOM 2376 C C . LEU A 1 299 ? 22.268 10.731 13.935 1.00 28.48 299 LEU A C 1
ATOM 2378 O O . LEU A 1 299 ? 21.169 10.479 13.451 1.00 28.48 299 LEU A O 1
ATOM 2382 N N . GLY A 1 300 ? 22.516 11.841 14.638 1.00 27.86 300 GLY A N 1
ATOM 2383 C CA . GLY A 1 300 ? 21.502 12.811 15.058 1.00 27.86 300 GLY A CA 1
ATOM 2384 C C . GLY A 1 300 ? 20.711 13.448 13.909 1.00 27.86 300 GLY A C 1
ATOM 2385 O O . GLY A 1 300 ? 21.273 13.834 12.884 1.00 27.86 300 GLY A O 1
ATOM 2386 N N . ARG A 1 301 ? 19.395 13.581 14.126 1.00 32.31 301 ARG A N 1
ATOM 2387 C CA . ARG A 1 301 ? 18.409 14.161 13.201 1.00 32.31 301 ARG A CA 1
ATOM 2388 C C . ARG A 1 301 ? 18.623 15.670 12.999 1.00 32.31 301 ARG A C 1
ATOM 2390 O O . ARG A 1 301 ? 18.892 16.398 13.954 1.00 32.31 301 ARG A O 1
ATOM 2397 N N . ARG A 1 302 ? 18.415 16.161 11.769 1.00 24.59 302 ARG A N 1
ATOM 2398 C CA . ARG A 1 302 ? 18.053 17.569 11.509 1.00 24.59 302 ARG A CA 1
ATOM 2399 C C . ARG A 1 302 ? 16.520 17.668 11.446 1.00 24.59 302 ARG A C 1
ATOM 2401 O O . ARG A 1 302 ? 15.913 16.794 10.836 1.00 24.59 302 ARG A O 1
ATOM 2408 N N . PRO A 1 303 ? 15.884 18.683 12.053 1.00 24.58 303 PRO A N 1
ATOM 2409 C CA . PRO A 1 303 ? 14.431 18.812 12.026 1.00 24.58 303 PRO A CA 1
ATOM 2410 C C . PRO A 1 303 ? 13.957 19.323 10.655 1.00 24.58 303 PRO A C 1
ATOM 2412 O O . PRO A 1 303 ? 14.553 20.254 10.114 1.00 24.58 303 PRO A O 1
ATOM 2415 N N . GLY A 1 304 ? 12.877 18.740 10.122 1.00 27.44 304 GLY A N 1
ATOM 2416 C CA . GLY A 1 304 ? 12.124 19.298 8.986 1.00 27.44 304 GLY A CA 1
ATOM 2417 C C . GLY A 1 304 ? 12.190 18.543 7.654 1.00 27.44 304 GLY A C 1
ATOM 2418 O O . GLY A 1 304 ? 11.627 19.022 6.679 1.00 27.44 304 GLY A O 1
ATOM 2419 N N . LEU A 1 305 ? 12.832 17.378 7.597 1.00 25.88 305 LEU A N 1
ATOM 2420 C CA . LEU A 1 305 ? 12.788 16.454 6.460 1.00 25.88 305 LEU A CA 1
ATOM 2421 C C . LEU A 1 305 ? 12.602 15.045 7.031 1.00 25.88 305 LEU A C 1
ATOM 2423 O O . LEU A 1 305 ? 13.241 14.715 8.034 1.00 25.88 305 LEU A O 1
ATOM 2427 N N . SER A 1 306 ? 11.742 14.227 6.422 1.00 29.94 306 SER A N 1
ATOM 2428 C CA . SER A 1 306 ? 11.654 12.795 6.724 1.00 29.94 306 SER A CA 1
ATOM 2429 C C . SER A 1 306 ? 12.958 12.125 6.283 1.00 29.94 306 SER A C 1
ATOM 2431 O O . SER A 1 306 ? 13.089 11.633 5.170 1.00 29.94 306 SER A O 1
ATOM 2433 N N . VAL A 1 307 ? 13.983 12.196 7.128 1.00 26.11 307 VAL A N 1
ATOM 2434 C CA . VAL A 1 307 ? 15.243 11.479 6.938 1.00 26.11 307 VAL A CA 1
ATOM 2435 C C . VAL A 1 307 ? 15.434 10.620 8.175 1.00 26.11 307 VAL A C 1
ATOM 2437 O O . VAL A 1 307 ? 15.945 11.063 9.206 1.00 26.11 307 VAL A O 1
ATOM 2440 N N . ALA A 1 308 ? 14.934 9.393 8.083 1.00 32.00 308 ALA A N 1
ATOM 2441 C CA . ALA A 1 308 ? 15.208 8.339 9.046 1.00 32.00 308 ALA A CA 1
ATOM 2442 C C . ALA A 1 308 ? 16.712 7.961 9.020 1.00 32.00 308 ALA A C 1
ATOM 2444 O O . ALA A 1 308 ? 17.397 8.215 8.020 1.00 32.00 308 ALA A O 1
ATOM 2445 N N . PRO A 1 309 ? 17.258 7.415 10.125 1.00 26.27 309 PRO A N 1
ATOM 2446 C CA . PRO A 1 309 ? 18.666 7.023 10.225 1.00 26.27 309 PRO A CA 1
ATOM 2447 C C . PRO A 1 309 ? 19.079 6.083 9.080 1.00 26.27 309 PRO A C 1
ATOM 2449 O O . PRO A 1 309 ? 18.296 5.261 8.617 1.00 26.27 309 PRO A O 1
ATOM 2452 N N . ARG A 1 310 ? 20.322 6.222 8.601 1.00 28.64 310 ARG A N 1
ATOM 2453 C CA . ARG A 1 310 ? 20.884 5.382 7.529 1.00 28.64 310 ARG A CA 1
ATOM 2454 C C . ARG A 1 310 ? 21.339 4.047 8.108 1.00 28.64 310 ARG A C 1
ATOM 2456 O O . ARG A 1 310 ? 22.161 4.056 9.011 1.00 28.64 310 ARG A O 1
ATOM 2463 N N . PHE A 1 311 ? 20.903 2.915 7.570 1.00 33.66 311 PHE A N 1
ATOM 2464 C CA . PHE A 1 311 ? 21.434 1.604 7.961 1.00 33.66 311 PHE A CA 1
ATOM 2465 C C . PHE A 1 311 ? 22.561 1.182 7.007 1.00 33.66 311 PHE A C 1
ATOM 2467 O O . PHE A 1 311 ? 22.491 1.431 5.805 1.00 33.66 311 PHE A O 1
ATOM 2474 N N . LEU A 1 312 ? 23.617 0.557 7.539 1.00 29.97 312 LEU A N 1
ATOM 2475 C CA . LEU A 1 312 ? 24.650 -0.104 6.735 1.00 29.97 312 LEU A CA 1
ATOM 2476 C C . LEU A 1 312 ? 24.458 -1.610 6.888 1.00 29.97 312 LEU A C 1
ATOM 2478 O O . LEU A 1 312 ? 24.548 -2.137 7.998 1.00 29.97 312 LEU A O 1
ATOM 2482 N N . TRP A 1 313 ? 24.225 -2.298 5.776 1.00 31.61 313 TRP A N 1
ATOM 2483 C CA . TRP A 1 313 ? 24.264 -3.753 5.729 1.00 31.61 313 TRP A CA 1
ATOM 2484 C C . TRP A 1 313 ? 25.723 -4.215 5.816 1.00 31.61 313 TRP A C 1
ATOM 2486 O O . TRP A 1 313 ? 26.500 -4.038 4.881 1.00 31.61 313 TRP A O 1
ATOM 2496 N N . GLU A 1 314 ? 26.123 -4.785 6.956 1.00 29.27 314 GLU A N 1
ATOM 2497 C CA . GLU A 1 314 ? 27.428 -5.441 7.098 1.00 29.27 314 GLU A CA 1
ATOM 2498 C C . GLU A 1 314 ? 27.279 -6.932 6.758 1.00 29.27 314 GLU A C 1
ATOM 2500 O O . GLU A 1 314 ? 26.819 -7.720 7.591 1.00 29.27 314 GLU A O 1
ATOM 2505 N N . CYS A 1 315 ? 27.677 -7.341 5.548 1.00 28.36 315 CYS A N 1
ATOM 2506 C CA . CYS A 1 315 ? 27.815 -8.755 5.187 1.00 28.36 315 CYS A CA 1
ATOM 2507 C C . CYS A 1 315 ? 28.834 -9.428 6.120 1.00 28.36 315 CYS A C 1
ATOM 2509 O O . CYS A 1 315 ? 30.030 -9.133 6.077 1.00 28.36 315 CYS A O 1
ATOM 2511 N N . LEU A 1 316 ? 28.378 -10.338 6.983 1.00 29.56 316 LEU A N 1
ATOM 2512 C CA . LEU A 1 316 ? 29.256 -11.080 7.884 1.00 29.56 316 LEU A CA 1
ATOM 2513 C C . LEU A 1 316 ? 29.704 -12.382 7.225 1.00 29.56 316 LEU A C 1
ATOM 2515 O O . LEU A 1 316 ? 29.025 -13.400 7.302 1.00 29.56 316 LEU A O 1
ATOM 2519 N N . ASN A 1 317 ? 30.901 -12.367 6.644 1.00 28.55 317 ASN A N 1
ATOM 2520 C CA . ASN A 1 317 ? 31.615 -13.596 6.319 1.00 28.55 317 ASN A CA 1
ATOM 2521 C C . ASN A 1 317 ? 32.242 -14.175 7.594 1.00 28.55 317 ASN A C 1
ATOM 2523 O O . ASN A 1 317 ? 33.294 -13.719 8.040 1.00 28.55 317 ASN A O 1
ATOM 2527 N N . SER A 1 318 ? 31.631 -15.205 8.182 1.00 28.41 318 SER A N 1
ATOM 2528 C CA . SER A 1 318 ? 32.373 -16.184 8.990 1.00 28.41 318 SER A CA 1
ATOM 2529 C C . SER A 1 318 ? 31.651 -17.530 9.066 1.00 28.41 318 SER A C 1
ATOM 2531 O O . SER A 1 318 ? 30.604 -17.626 9.705 1.00 28.41 318 SER A O 1
ATOM 2533 N N . PRO A 1 319 ? 32.237 -18.604 8.508 1.00 32.22 319 PRO A N 1
ATOM 2534 C CA . PRO A 1 319 ? 31.895 -19.962 8.879 1.00 32.22 319 PRO A CA 1
ATOM 2535 C C . PRO A 1 319 ? 32.758 -20.371 10.080 1.00 32.22 319 PRO A C 1
ATOM 2537 O O . PRO A 1 319 ? 33.955 -20.596 9.935 1.00 32.22 319 PRO A O 1
ATOM 2540 N N . SER A 1 320 ? 32.180 -20.437 11.282 1.00 26.31 320 SER A N 1
ATOM 2541 C CA . SER A 1 320 ? 32.588 -21.397 12.330 1.00 26.31 320 SER A CA 1
ATOM 2542 C C . SER A 1 320 ? 31.788 -21.209 13.624 1.00 26.31 320 SER A C 1
ATOM 2544 O O . SER A 1 320 ? 32.220 -20.560 14.571 1.00 26.31 320 SER A O 1
ATOM 2546 N N . LEU A 1 321 ? 30.644 -21.884 13.723 1.00 23.84 321 LEU A N 1
ATOM 2547 C CA . LEU A 1 321 ? 30.260 -22.464 15.007 1.00 23.84 321 LEU A CA 1
ATOM 2548 C C . LEU A 1 321 ? 30.904 -23.848 15.052 1.00 23.84 321 LEU A C 1
ATOM 2550 O O . LEU A 1 321 ? 30.431 -24.784 14.412 1.00 23.84 321 LEU A O 1
ATOM 2554 N N . SER A 1 322 ? 32.028 -23.968 15.760 1.00 24.36 322 SER A N 1
ATOM 2555 C CA . SER A 1 322 ? 32.497 -25.289 16.176 1.00 24.36 322 SER A CA 1
ATOM 2556 C C . SER A 1 322 ? 31.531 -25.823 17.238 1.00 24.36 322 SER A C 1
ATOM 2558 O O . SER A 1 322 ? 31.233 -25.163 18.231 1.00 24.36 322 SER A O 1
ATOM 2560 N N . TRP A 1 323 ? 30.978 -27.000 16.965 1.00 23.44 323 TRP A N 1
ATOM 2561 C CA . TRP A 1 323 ? 30.065 -27.745 17.825 1.00 23.44 323 TRP A CA 1
ATOM 2562 C C . TRP A 1 323 ? 30.891 -28.731 18.662 1.00 23.44 323 TRP A C 1
ATOM 2564 O O . TRP A 1 323 ? 31.709 -29.433 18.071 1.00 23.44 323 TRP A O 1
ATOM 2574 N N . PHE A 1 324 ? 30.706 -28.745 19.994 1.00 24.75 324 PHE A N 1
ATOM 2575 C CA . PHE A 1 324 ? 30.661 -29.899 20.933 1.00 24.75 324 PHE A CA 1
ATOM 2576 C C . PHE A 1 324 ? 31.003 -29.504 22.396 1.00 24.75 324 PHE A C 1
ATOM 2578 O O . PHE A 1 324 ? 31.536 -28.418 22.621 1.00 24.75 324 PHE A O 1
ATOM 2585 N N . PRO A 1 325 ? 30.583 -30.296 23.413 1.00 30.81 325 PRO A N 1
ATOM 2586 C CA . PRO A 1 325 ? 29.962 -29.802 24.641 1.00 30.81 325 PRO A CA 1
ATOM 2587 C C . PRO A 1 325 ? 30.889 -29.863 25.870 1.00 30.81 325 PRO A C 1
ATOM 2589 O O . PRO A 1 325 ? 31.987 -30.412 25.827 1.00 30.81 325 PRO A O 1
ATOM 2592 N N . SER A 1 326 ? 30.416 -29.314 26.993 1.00 28.84 326 SER A N 1
ATOM 2593 C CA . SER A 1 326 ? 31.049 -29.416 28.317 1.00 28.84 326 SER A CA 1
ATOM 2594 C C . SER A 1 326 ? 31.350 -30.868 28.736 1.00 28.84 326 SER A C 1
ATOM 2596 O O . SER A 1 326 ? 30.692 -31.806 28.282 1.00 28.84 326 SER A O 1
ATOM 2598 N N . PRO A 1 327 ? 32.236 -31.052 29.730 1.00 28.31 327 PRO A N 1
ATOM 2599 C CA . PRO A 1 327 ? 31.661 -31.342 31.042 1.00 28.31 327 PRO A CA 1
ATOM 2600 C C . PRO A 1 327 ? 32.303 -30.569 32.196 1.00 28.31 327 PRO A C 1
ATOM 2602 O O . PRO A 1 327 ? 33.501 -30.299 32.239 1.00 28.31 327 PRO A O 1
ATOM 2605 N N . ALA A 1 328 ? 31.455 -30.277 33.179 1.00 29.50 328 ALA A N 1
ATOM 2606 C CA . ALA A 1 328 ? 31.856 -29.972 34.537 1.00 29.50 328 ALA A CA 1
ATOM 2607 C C . ALA A 1 328 ? 32.524 -31.199 35.179 1.00 29.50 328 ALA A C 1
ATOM 2609 O O . ALA A 1 328 ? 31.976 -32.299 35.143 1.00 29.50 328 ALA A O 1
ATOM 2610 N N . THR A 1 329 ? 33.649 -30.987 35.854 1.00 27.16 329 THR A N 1
ATOM 2611 C CA . THR A 1 329 ? 34.155 -31.904 36.882 1.00 27.16 329 THR A CA 1
ATOM 2612 C C . THR A 1 329 ? 34.438 -31.116 38.150 1.00 27.16 329 THR A C 1
ATOM 2614 O O . THR A 1 329 ? 35.321 -30.265 38.197 1.00 27.16 329 THR A O 1
ATOM 2617 N N . SER A 1 330 ? 33.654 -31.423 39.178 1.00 29.38 330 SER A N 1
ATOM 2618 C CA . SER A 1 330 ? 33.966 -31.195 40.585 1.00 29.38 330 SER A CA 1
ATOM 2619 C C . SER A 1 330 ? 34.759 -32.403 41.098 1.00 29.38 330 SER A C 1
ATOM 2621 O O . SER A 1 330 ? 34.372 -33.530 40.795 1.00 29.38 330 SER A O 1
ATOM 2623 N N . ILE A 1 331 ? 35.842 -32.177 41.855 1.00 27.27 331 ILE A N 1
ATOM 2624 C CA . ILE A 1 331 ? 36.095 -32.700 43.219 1.00 27.27 331 ILE A CA 1
ATOM 2625 C C . ILE A 1 331 ? 37.555 -32.410 43.644 1.00 27.27 331 ILE A C 1
ATOM 2627 O O . ILE A 1 331 ? 38.504 -32.734 42.941 1.00 27.27 331 ILE A O 1
ATOM 2631 N N . ARG A 1 332 ? 37.652 -31.802 44.837 1.00 27.73 332 ARG A N 1
ATOM 2632 C CA . ARG A 1 332 ? 38.685 -31.798 45.901 1.00 27.73 332 ARG A CA 1
ATOM 2633 C C . ARG A 1 332 ? 40.075 -32.412 45.650 1.00 27.73 332 ARG A C 1
ATOM 2635 O O . ARG A 1 332 ? 40.179 -33.602 45.377 1.00 27.73 332 ARG A O 1
ATOM 2642 N N . THR A 1 333 ? 41.089 -31.673 46.107 1.00 33.97 333 THR A N 1
ATOM 2643 C CA . THR A 1 333 ? 41.788 -31.945 47.388 1.00 33.97 333 THR A CA 1
ATOM 2644 C C . THR A 1 333 ? 42.074 -30.642 48.105 1.00 33.97 333 THR A C 1
ATOM 2646 O O . THR A 1 333 ? 42.408 -29.675 47.385 1.00 33.97 333 THR A O 1
#